Protein AF-0000000080278528 (afdb_homodimer)

Solvent-accessible surface area (backbone atoms only — not comparable to full-atom values): 12407 Å² total; per-residue (Å²): 133,53,70,38,40,51,54,50,50,53,26,49,41,23,44,55,72,64,61,32,54,71,67,21,47,72,38,38,32,67,76,17,43,39,20,34,68,85,50,53,52,26,37,69,54,29,51,54,52,45,68,72,35,69,64,65,64,25,50,61,42,82,75,47,76,47,38,35,82,42,34,32,34,41,35,32,44,37,28,40,70,92,51,85,71,29,29,37,33,39,39,39,37,35,46,57,96,86,20,36,41,36,37,34,52,33,49,24,73,45,69,61,63,90,51,24,82,66,36,69,115,133,52,71,38,40,51,53,51,50,54,26,48,41,25,45,57,71,64,60,33,54,71,67,21,46,74,38,39,31,68,76,18,42,39,20,35,68,83,49,55,52,26,36,70,52,29,51,53,51,46,67,73,35,70,64,67,64,25,51,62,44,83,75,50,76,46,38,36,83,44,32,32,35,42,34,33,44,38,28,40,70,93,50,85,72,28,28,38,33,40,38,39,37,33,45,55,96,85,19,35,42,36,37,34,52,33,50,25,73,45,70,61,62,90,51,24,82,66,35,69,115

Organism: Amycolatopsis orientalis (NCBI:txid31958)

Structure (mmCIF, N/CA/C/O backbone):
data_AF-0000000080278528-model_v1
#
loop_
_entity.id
_entity.type
_entity.pdbx_description
1 polymer 'SnoaL-like domain-containing protein'
#
loop_
_atom_site.group_PDB
_atom_site.id
_atom_site.type_symbol
_atom_site.label_atom_id
_atom_site.label_alt_id
_atom_site.label_comp_id
_atom_site.label_asym_id
_atom_site.label_entity_id
_atom_site.label_seq_id
_atom_site.pdbx_PDB_ins_code
_atom_site.Cartn_x
_atom_site.Cartn_y
_atom_site.Cartn_z
_atom_site.occupancy
_atom_site.B_iso_or_equiv
_atom_site.auth_seq_id
_atom_site.auth_comp_id
_atom_site.auth_asym_id
_atom_site.auth_atom_id
_atom_site.pdbx_PDB_model_num
ATOM 1 N N . MET A 1 1 ? 18.797 0.013 -12.117 1 71.94 1 MET A N 1
ATOM 2 C CA . MET A 1 1 ? 17.812 -0.862 -11.508 1 71.94 1 MET A CA 1
ATOM 3 C C . MET A 1 1 ? 18.469 -1.888 -10.594 1 71.94 1 MET A C 1
ATOM 5 O O . MET A 1 1 ? 19.469 -2.506 -10.969 1 71.94 1 MET A O 1
ATOM 9 N N . THR A 1 2 ? 17.891 -1.941 -9.289 1 79.12 2 THR A N 1
ATOM 10 C CA . THR A 1 2 ? 18.484 -2.9 -8.359 1 79.12 2 THR A CA 1
ATOM 11 C C . THR A 1 2 ? 18.094 -4.328 -8.734 1 79.12 2 THR A C 1
ATOM 13 O O . THR A 1 2 ? 17.125 -4.539 -9.469 1 79.12 2 THR A O 1
ATOM 16 N N . THR A 1 3 ? 18.891 -5.277 -8.305 1 89.81 3 THR A N 1
ATOM 17 C CA . THR A 1 3 ? 18.594 -6.688 -8.539 1 89.81 3 THR A CA 1
ATOM 18 C C . THR A 1 3 ? 17.234 -7.059 -7.98 1 89.81 3 THR A C 1
ATOM 20 O O . THR A 1 3 ? 16.453 -7.766 -8.633 1 89.81 3 THR A O 1
ATOM 23 N N . THR A 1 4 ? 16.922 -6.523 -6.824 1 95.31 4 THR A N 1
ATOM 24 C CA . THR A 1 4 ? 15.641 -6.785 -6.199 1 95.31 4 THR A CA 1
ATOM 25 C C . THR A 1 4 ? 14.5 -6.289 -7.078 1 95.31 4 THR A C 1
ATOM 27 O O . THR A 1 4 ? 13.531 -7.016 -7.32 1 95.31 4 THR A O 1
ATOM 30 N N . LYS A 1 5 ? 14.609 -5.125 -7.59 1 95.06 5 LYS A N 1
AT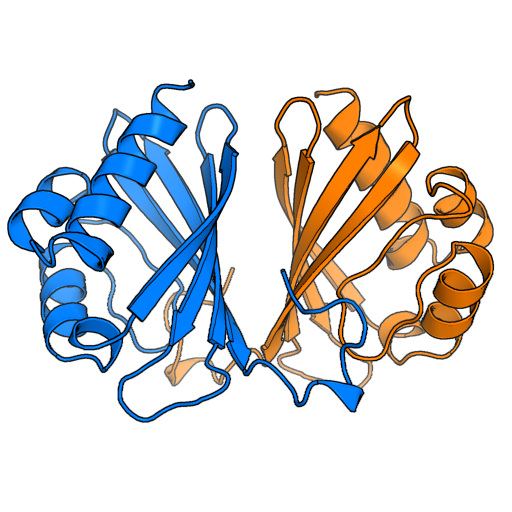OM 31 C CA . LYS A 1 5 ? 13.586 -4.516 -8.43 1 95.06 5 LYS A CA 1
ATOM 32 C C . LYS A 1 5 ? 13.359 -5.336 -9.695 1 95.06 5 LYS A C 1
ATOM 34 O O . LYS A 1 5 ? 12.211 -5.562 -10.102 1 95.06 5 LYS A O 1
ATOM 39 N N . LYS A 1 6 ? 14.391 -5.746 -10.305 1 95.38 6 LYS A N 1
ATOM 40 C CA . LYS A 1 6 ? 14.289 -6.52 -11.539 1 95.38 6 LYS A CA 1
ATOM 41 C C . LYS A 1 6 ? 13.586 -7.852 -11.297 1 95.38 6 LYS A C 1
ATOM 43 O O . LYS A 1 6 ? 12.711 -8.25 -12.062 1 95.38 6 LYS A O 1
ATOM 48 N N . ILE A 1 7 ? 13.969 -8.555 -10.25 1 96.06 7 ILE A N 1
ATOM 49 C CA . ILE A 1 7 ? 13.391 -9.852 -9.914 1 96.06 7 ILE A CA 1
ATOM 50 C C . ILE A 1 7 ? 11.883 -9.719 -9.734 1 96.06 7 ILE A C 1
ATOM 52 O O . ILE A 1 7 ? 11.109 -10.516 -10.273 1 96.06 7 ILE A O 1
ATOM 56 N N . VAL A 1 8 ? 11.461 -8.711 -9.016 1 97.12 8 VAL A N 1
ATOM 57 C CA . VAL A 1 8 ? 10.055 -8.531 -8.68 1 97.12 8 VAL A CA 1
ATOM 58 C C . VAL A 1 8 ? 9.273 -8.117 -9.922 1 97.12 8 VAL A C 1
ATOM 60 O O . VAL A 1 8 ? 8.195 -8.641 -10.188 1 97.12 8 VAL A O 1
ATOM 63 N N . LEU A 1 9 ? 9.852 -7.23 -10.703 1 95.94 9 LEU A N 1
ATOM 64 C CA . LEU A 1 9 ? 9.172 -6.789 -11.922 1 95.94 9 LEU A CA 1
ATOM 65 C C . LEU A 1 9 ? 9.008 -7.945 -12.898 1 95.94 9 LEU A C 1
ATOM 67 O O . LEU A 1 9 ? 7.977 -8.062 -13.562 1 95.94 9 LEU A O 1
ATOM 71 N N . ASP A 1 10 ? 10.07 -8.773 -12.992 1 95.31 10 ASP A N 1
ATOM 72 C CA . ASP A 1 10 ? 9.969 -9.945 -13.844 1 95.31 10 ASP A CA 1
ATOM 73 C C . ASP A 1 10 ? 8.844 -10.867 -13.383 1 95.31 10 ASP A C 1
ATOM 75 O O . ASP A 1 10 ? 8.062 -11.359 -14.203 1 95.31 10 ASP A O 1
ATOM 79 N N . CYS A 1 11 ? 8.766 -11.07 -12.102 1 96 11 CYS A N 1
ATOM 80 C CA . CYS A 1 11 ? 7.719 -11.922 -11.547 1 96 11 CYS A CA 1
ATOM 81 C C . CYS A 1 11 ? 6.34 -11.336 -11.844 1 96 11 CYS A C 1
ATOM 83 O O . CYS A 1 11 ? 5.453 -12.047 -12.32 1 96 11 CYS A O 1
ATOM 85 N N . PHE A 1 12 ? 6.16 -10.07 -11.586 1 94.31 12 PHE A N 1
ATOM 86 C CA . PHE A 1 12 ? 4.863 -9.43 -11.75 1 94.31 12 PHE A CA 1
ATOM 87 C C . PHE A 1 12 ? 4.461 -9.367 -13.219 1 94.31 12 PHE A C 1
ATOM 89 O O . PHE A 1 12 ? 3.283 -9.516 -13.547 1 94.31 12 PHE A O 1
ATOM 96 N N . GLU A 1 13 ? 5.41 -9.141 -14.062 1 92.56 13 GLU A N 1
ATOM 97 C CA . GLU A 1 13 ? 5.133 -9.172 -15.492 1 92.56 13 GLU A CA 1
ATOM 98 C C . GLU A 1 13 ? 4.633 -10.547 -15.93 1 92.56 13 GLU A C 1
ATOM 100 O O . GLU A 1 13 ? 3.662 -10.656 -16.672 1 92.56 13 GLU A O 1
ATOM 105 N N . ASN A 1 14 ? 5.297 -11.562 -15.5 1 92.44 14 ASN A N 1
ATOM 106 C CA . ASN A 1 14 ? 4.871 -12.922 -15.828 1 92.44 14 ASN A CA 1
ATOM 107 C C . ASN A 1 14 ? 3.484 -13.227 -15.273 1 92.44 14 ASN A C 1
ATOM 109 O O . ASN A 1 14 ? 2.654 -13.828 -15.953 1 92.44 14 ASN A O 1
ATOM 113 N N . LEU A 1 15 ? 3.18 -12.734 -14.023 1 89.06 15 LEU A N 1
ATOM 114 C CA . LEU A 1 15 ? 1.901 -12.977 -13.367 1 89.06 15 LEU A CA 1
ATOM 115 C C . LEU A 1 15 ? 0.775 -12.219 -14.062 1 89.06 15 LEU A C 1
ATOM 117 O O . LEU A 1 15 ? -0.249 -12.812 -14.414 1 89.06 15 LEU A O 1
ATOM 121 N N . PHE A 1 16 ? 0.976 -10.953 -14.32 1 87.31 16 PHE A N 1
ATOM 122 C CA . PHE A 1 16 ? -0.164 -10.086 -14.594 1 87.31 16 PHE A CA 1
ATOM 123 C C . PHE A 1 16 ? -0.226 -9.734 -16.078 1 87.31 16 PHE A C 1
ATOM 125 O O . PHE A 1 16 ? -1.292 -9.398 -16.594 1 87.31 16 PHE A O 1
ATOM 132 N N . VAL A 1 17 ? 0.9 -9.758 -16.75 1 84.75 17 VAL A N 1
ATOM 133 C CA . VAL A 1 17 ? 0.908 -9.422 -18.172 1 84.75 17 VAL A CA 1
ATOM 134 C C . VAL A 1 17 ? 0.821 -10.703 -19.016 1 84.75 17 VAL A C 1
ATOM 136 O O . VAL A 1 17 ? -0.08 -10.844 -19.844 1 84.75 17 VAL A O 1
ATOM 139 N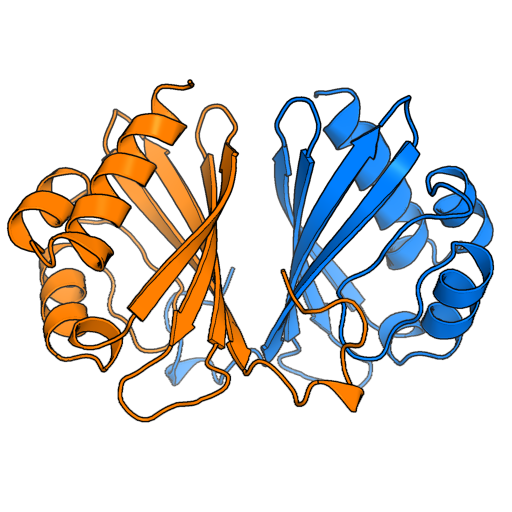 N . HIS A 1 18 ? 1.678 -11.641 -18.688 1 89.19 18 HIS A N 1
ATOM 140 C CA . HIS A 1 18 ? 1.756 -12.844 -19.516 1 89.19 18 HIS A CA 1
ATOM 141 C C . HIS A 1 18 ? 0.838 -13.938 -18.984 1 89.19 18 HIS A C 1
ATOM 143 O O . HIS A 1 18 ? 0.576 -14.922 -19.672 1 89.19 18 HIS A O 1
ATOM 149 N N . LYS A 1 19 ? 0.446 -13.75 -17.859 1 87.88 19 LYS A N 1
ATOM 150 C CA . LYS A 1 19 ? -0.374 -14.75 -17.172 1 87.88 19 LYS A CA 1
ATOM 151 C C . LYS A 1 19 ? 0.317 -16.109 -17.156 1 87.88 19 LYS A C 1
ATOM 153 O O . LYS A 1 19 ? -0.331 -17.141 -17.344 1 87.88 19 LYS A O 1
ATOM 158 N N . ASP A 1 20 ? 1.571 -16.031 -17.156 1 90.5 20 ASP A N 1
ATOM 159 C CA . ASP A 1 20 ? 2.41 -17.219 -17.047 1 90.5 20 ASP A CA 1
ATOM 160 C C . ASP A 1 20 ? 2.818 -17.469 -15.602 1 90.5 20 ASP A C 1
ATOM 162 O O . ASP A 1 20 ? 3.904 -17.078 -15.172 1 90.5 20 ASP A O 1
ATOM 166 N N . PHE A 1 21 ? 2.037 -18.234 -14.906 1 88.12 21 PHE A N 1
ATOM 167 C CA . PHE A 1 21 ? 2.186 -18.453 -13.477 1 88.12 21 PHE A CA 1
ATOM 168 C C . PHE A 1 21 ? 3.373 -19.359 -13.18 1 88.12 21 PHE A C 1
ATOM 170 O O . PHE A 1 21 ? 4.02 -19.234 -12.141 1 88.12 21 PHE A O 1
ATOM 177 N N . ALA A 1 22 ? 3.6 -20.328 -14.125 1 88.88 22 ALA A N 1
ATOM 178 C CA . ALA A 1 22 ? 4.766 -21.188 -13.969 1 88.88 22 ALA A CA 1
ATOM 179 C C . ALA A 1 22 ? 6.059 -20.375 -14.008 1 88.88 22 ALA A C 1
ATOM 181 O O . ALA A 1 22 ? 6.938 -20.562 -13.164 1 88.88 22 ALA A O 1
ATOM 182 N N . ALA A 1 23 ? 6.137 -19.469 -14.938 1 92.69 23 ALA A N 1
ATOM 183 C CA . ALA A 1 23 ? 7.309 -18.609 -15.039 1 92.69 23 ALA A CA 1
ATOM 184 C C . ALA A 1 23 ? 7.438 -17.719 -13.812 1 92.69 23 ALA A C 1
ATOM 186 O O . ALA A 1 23 ? 8.539 -17.516 -13.289 1 92.69 23 ALA A O 1
ATOM 187 N N . ALA A 1 24 ? 6.328 -17.125 -13.32 1 92.44 24 ALA A N 1
ATOM 188 C CA . ALA A 1 24 ? 6.344 -16.297 -12.125 1 92.44 24 ALA A CA 1
ATOM 189 C C . ALA A 1 24 ? 6.828 -17.078 -10.914 1 92.44 24 ALA A C 1
ATOM 191 O O . ALA A 1 24 ? 7.582 -16.562 -10.086 1 92.44 24 ALA A O 1
ATOM 192 N N . GLY A 1 25 ? 6.395 -18.312 -10.867 1 93 25 GLY A N 1
ATOM 193 C CA . GLY A 1 25 ? 6.738 -19.172 -9.75 1 93 25 GLY A CA 1
ATOM 194 C C . GLY A 1 25 ? 8.227 -19.406 -9.609 1 93 25 GLY A C 1
ATOM 195 O O . GLY A 1 25 ? 8.719 -19.703 -8.523 1 93 25 GLY A O 1
ATOM 196 N N . THR A 1 26 ? 8.969 -19.297 -10.656 1 94.25 26 THR A N 1
ATOM 197 C CA . THR A 1 26 ? 10.406 -19.531 -10.625 1 94.25 26 THR A CA 1
ATOM 198 C C . THR A 1 26 ? 11.117 -18.469 -9.797 1 94.25 26 THR A C 1
ATOM 200 O O . THR A 1 26 ? 12.242 -18.672 -9.344 1 94.25 26 THR A O 1
ATOM 203 N N . ASN A 1 27 ? 10.5 -17.328 -9.57 1 96.69 27 ASN A N 1
ATOM 204 C CA . ASN A 1 27 ? 11.086 -16.25 -8.781 1 96.69 27 ASN A CA 1
ATOM 205 C C . ASN A 1 27 ? 10.672 -16.344 -7.316 1 96.69 27 ASN A C 1
ATOM 207 O O . ASN A 1 27 ? 11.125 -15.539 -6.492 1 96.69 27 ASN A O 1
ATOM 211 N N . VAL A 1 28 ? 9.891 -17.328 -6.969 1 97.5 28 VAL A N 1
ATOM 212 C CA . VAL A 1 28 ? 9.305 -17.406 -5.637 1 97.5 28 VAL A CA 1
ATOM 213 C C . VAL A 1 28 ? 9.883 -18.594 -4.879 1 97.5 28 VAL A C 1
ATOM 215 O O . VAL A 1 28 ? 9.938 -19.703 -5.414 1 97.5 28 VAL A O 1
ATOM 218 N N . HIS A 1 29 ? 10.305 -18.359 -3.654 1 98.25 29 HIS A N 1
ATOM 219 C CA . HIS A 1 29 ? 10.805 -19.453 -2.814 1 98.25 29 HIS A CA 1
ATOM 220 C C . HIS A 1 29 ? 9.711 -20.484 -2.539 1 98.25 29 HIS A C 1
ATOM 222 O O . HIS A 1 29 ? 8.562 -20.109 -2.299 1 98.25 29 HIS A O 1
ATOM 228 N N . PRO A 1 30 ? 10.023 -21.75 -2.49 1 97.69 30 PRO A N 1
ATOM 229 C CA . PRO A 1 30 ? 9 -22.781 -2.252 1 97.69 30 PRO A CA 1
ATOM 230 C C . PRO A 1 30 ? 8.266 -22.578 -0.93 1 97.69 30 PRO A C 1
ATOM 232 O O . PRO A 1 30 ? 7.074 -22.875 -0.833 1 97.69 30 PRO A O 1
ATOM 235 N N . ASP A 1 31 ? 8.922 -22 0.044 1 97 31 ASP A N 1
ATOM 236 C CA . ASP A 1 31 ? 8.336 -21.797 1.367 1 97 31 ASP A CA 1
ATOM 237 C C . ASP A 1 31 ? 7.961 -20.344 1.596 1 97 31 ASP A C 1
ATOM 239 O O . ASP A 1 31 ? 7.941 -19.875 2.734 1 97 31 ASP A O 1
ATOM 243 N N . PHE A 1 32 ? 7.789 -19.672 0.508 1 96.88 32 PHE A N 1
ATOM 244 C CA . PHE A 1 32 ? 7.531 -18.25 0.7 1 96.88 32 PHE A CA 1
ATOM 245 C C . PHE A 1 32 ? 6.305 -18.031 1.576 1 96.88 32 PHE A C 1
ATOM 247 O O . PHE A 1 32 ? 5.438 -18.906 1.667 1 96.88 32 PHE A O 1
ATOM 254 N N . VAL A 1 33 ? 6.215 -16.906 2.268 1 98.19 33 VAL A N 1
ATOM 255 C CA . VAL A 1 33 ? 5.152 -16.547 3.193 1 98.19 33 VAL A CA 1
ATOM 256 C C . VAL A 1 33 ? 4.367 -15.359 2.635 1 98.19 33 VAL A C 1
ATOM 258 O O . VAL A 1 33 ? 4.957 -14.359 2.205 1 98.19 33 VAL A O 1
ATOM 261 N N . THR A 1 34 ? 3.053 -15.523 2.592 1 97.81 34 THR A N 1
ATOM 262 C CA . THR A 1 34 ? 2.217 -14.383 2.225 1 97.81 34 THR A CA 1
ATOM 263 C C . THR A 1 34 ? 1.306 -13.984 3.381 1 97.81 34 THR A C 1
ATOM 265 O O . THR A 1 34 ? 0.789 -14.844 4.098 1 97.81 34 THR A O 1
ATOM 268 N N . HIS A 1 35 ? 1.188 -12.711 3.508 1 98.12 35 HIS A N 1
ATOM 269 C CA . HIS A 1 35 ? 0.317 -12.125 4.523 1 9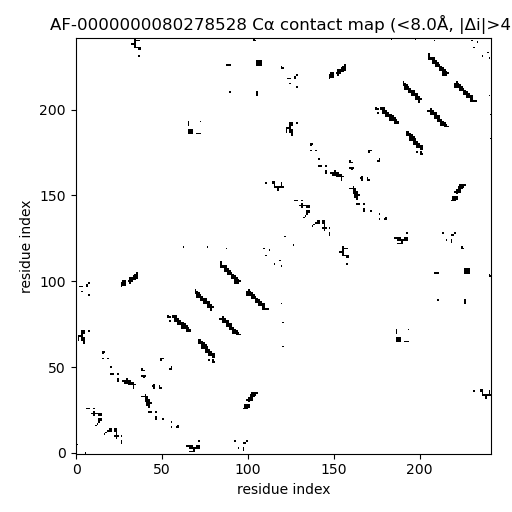8.12 35 HIS A CA 1
ATOM 270 C C . HIS A 1 35 ? -0.977 -11.602 3.906 1 98.12 35 HIS A C 1
ATOM 272 O O . HIS A 1 35 ? -1.729 -10.875 4.555 1 98.12 35 HIS A O 1
ATOM 278 N N . SER A 1 36 ? -1.243 -11.992 2.688 1 96.44 36 SER A N 1
ATOM 279 C CA . SER A 1 36 ? -2.439 -11.547 1.977 1 96.44 36 SER A CA 1
ATOM 280 C C . SER A 1 36 ? -3.676 -12.297 2.457 1 96.44 36 SER A C 1
ATOM 282 O O . SER A 1 36 ? -3.711 -13.531 2.424 1 96.44 36 SER A O 1
ATOM 284 N N . PRO A 1 37 ? -4.68 -11.57 2.877 1 95 37 PRO A N 1
ATOM 285 C CA . PRO A 1 37 ? -5.926 -12.273 3.201 1 95 37 PRO A CA 1
ATOM 286 C C . PRO A 1 37 ? -6.445 -13.117 2.041 1 95 37 PRO A C 1
ATOM 288 O O . PRO A 1 37 ? -6.496 -12.648 0.901 1 95 37 PRO A O 1
ATOM 291 N N . GLY A 1 38 ? -6.734 -14.367 2.328 1 91.12 38 GLY A N 1
ATOM 292 C CA . GLY A 1 38 ? -7.406 -15.211 1.351 1 91.12 38 GLY A CA 1
ATOM 293 C C . GLY A 1 38 ? -6.441 -16.031 0.509 1 91.12 38 GLY A C 1
ATOM 294 O O . GLY A 1 38 ? -6.863 -16.859 -0.296 1 91.12 38 GLY A O 1
ATOM 295 N N . PHE A 1 39 ? -5.176 -15.773 0.659 1 94.06 39 PHE A N 1
ATOM 296 C CA . PHE A 1 39 ? -4.207 -16.531 -0.125 1 94.06 39 PHE A CA 1
ATOM 297 C C . PHE A 1 39 ? -3.309 -17.359 0.782 1 94.06 39 PHE A C 1
ATOM 299 O O . PHE A 1 39 ? -2.861 -16.891 1.828 1 94.06 39 PHE A O 1
ATOM 306 N N . PRO A 1 40 ? -2.994 -18.547 0.348 1 95.5 40 PRO A N 1
ATOM 307 C CA . PRO A 1 40 ? -2.154 -19.438 1.158 1 95.5 40 PRO A CA 1
ATOM 308 C C . PRO A 1 40 ? -0.662 -19.203 0.934 1 95.5 40 PRO A C 1
ATOM 310 O O . PRO A 1 40 ? -0.25 -18.844 -0.172 1 95.5 40 PRO A O 1
ATOM 313 N N . SER A 1 41 ? 0.107 -19.453 2.004 1 97.12 41 SER A N 1
ATOM 314 C CA . SER A 1 41 ? 1.56 -19.5 1.868 1 97.12 41 SER A CA 1
ATOM 315 C C . SER A 1 41 ? 2.008 -20.766 1.148 1 97.12 41 SER A C 1
ATOM 317 O O . SER A 1 41 ? 1.224 -21.703 0.981 1 97.12 41 SER A O 1
ATOM 319 N N . GLY A 1 42 ? 3.289 -20.719 0.748 1 97.25 42 GLY A N 1
ATOM 320 C CA . GLY A 1 42 ? 3.805 -21.766 -0.111 1 97.25 42 GLY A CA 1
ATOM 321 C C . GLY A 1 42 ? 3.654 -21.469 -1.589 1 97.25 42 GLY A C 1
ATOM 322 O O . GLY A 1 42 ? 2.57 -21.094 -2.041 1 97.25 42 GLY A O 1
ATOM 323 N N . ARG A 1 43 ? 4.754 -21.656 -2.289 1 96.62 43 ARG A N 1
ATOM 324 C CA . ARG A 1 43 ? 4.789 -21.25 -3.691 1 96.62 43 ARG A CA 1
ATOM 325 C C . ARG A 1 43 ? 3.686 -21.938 -4.488 1 96.62 43 ARG A C 1
ATOM 327 O O . ARG A 1 43 ? 2.887 -21.266 -5.152 1 96.62 43 ARG A O 1
ATOM 334 N N . ASP A 1 44 ? 3.568 -23.266 -4.43 1 95.31 44 ASP A N 1
ATOM 335 C CA . ASP A 1 44 ? 2.643 -24.031 -5.266 1 95.31 44 ASP A CA 1
ATOM 336 C C . ASP A 1 44 ? 1.193 -23.719 -4.898 1 95.31 44 ASP A C 1
ATOM 338 O O . ASP A 1 44 ? 0.351 -23.531 -5.777 1 95.31 44 ASP A O 1
ATOM 342 N N . ALA A 1 45 ? 0.919 -23.641 -3.617 1 95.31 45 ALA A N 1
ATOM 343 C CA . ALA A 1 45 ? -0.434 -23.344 -3.156 1 95.31 45 ALA A CA 1
ATOM 344 C C . ALA A 1 45 ? -0.849 -21.938 -3.572 1 95.31 45 ALA A C 1
ATOM 346 O O . ALA A 1 45 ? -1.993 -21.703 -3.975 1 95.31 45 ALA A O 1
ATOM 347 N N . PHE A 1 46 ? 0.057 -21.047 -3.445 1 94.12 46 PHE A N 1
ATOM 348 C CA . PHE A 1 46 ? -0.214 -19.656 -3.812 1 94.12 46 PHE A CA 1
ATOM 349 C C . PHE A 1 46 ? -0.516 -19.547 -5.305 1 94.12 46 PHE A C 1
ATOM 351 O O . PHE A 1 46 ? -1.496 -18.906 -5.695 1 94.12 46 PHE A O 1
ATOM 358 N N . VAL A 1 47 ? 0.319 -20.125 -6.086 1 90.19 47 VAL A N 1
ATOM 359 C CA . VAL A 1 47 ? 0.171 -20.094 -7.539 1 90.19 47 VAL A CA 1
ATOM 360 C C . VAL A 1 47 ? -1.178 -20.688 -7.938 1 90.19 47 VAL A C 1
ATOM 362 O O . VAL A 1 47 ? -1.896 -20.109 -8.758 1 90.19 47 VAL A O 1
ATOM 365 N N . GLU A 1 48 ? -1.56 -21.797 -7.391 1 91.25 48 GLU A N 1
ATOM 366 C CA . GLU A 1 48 ? -2.842 -22.438 -7.68 1 91.25 48 GLU A CA 1
ATOM 367 C C . GLU A 1 48 ? -4.008 -21.531 -7.285 1 91.25 48 GLU A C 1
ATOM 369 O O . GLU A 1 48 ? -4.988 -21.422 -8.023 1 91.25 48 GLU A O 1
ATOM 374 N N . ALA A 1 49 ? -3.928 -20.953 -6.141 1 91.69 49 ALA A N 1
ATOM 375 C CA . ALA A 1 49 ? -4.973 -20.047 -5.68 1 91.69 49 ALA A CA 1
ATOM 376 C C . ALA A 1 49 ? -5.117 -18.859 -6.625 1 91.69 49 ALA A C 1
ATOM 378 O O . ALA A 1 49 ? -6.234 -18.422 -6.922 1 91.69 49 ALA A O 1
ATOM 379 N N . MET A 1 50 ? -4.004 -18.328 -7.051 1 88.81 50 MET A N 1
ATOM 380 C CA . MET A 1 50 ? -4.016 -17.172 -7.961 1 88.81 50 MET A CA 1
ATOM 381 C C . MET A 1 50 ? -4.684 -17.547 -9.281 1 88.81 50 MET A C 1
ATOM 383 O O . MET A 1 50 ? -5.477 -16.766 -9.812 1 88.81 50 MET A O 1
ATOM 387 N N . LYS A 1 51 ? -4.43 -18.703 -9.789 1 86.19 51 LYS A N 1
ATOM 388 C CA . LYS A 1 51 ? -5.008 -19.172 -11.039 1 86.19 51 LYS A CA 1
ATOM 389 C C . LYS A 1 51 ? -6.531 -19.25 -10.953 1 86.19 51 LYS A C 1
ATOM 391 O O . LYS A 1 51 ? -7.227 -19.062 -11.953 1 86.19 51 LYS A O 1
ATOM 396 N N . ASN A 1 52 ? -6.984 -19.453 -9.781 1 88.06 52 ASN A N 1
ATOM 397 C CA . ASN A 1 52 ? -8.422 -19.609 -9.586 1 88.06 52 ASN A CA 1
ATOM 398 C C . ASN A 1 52 ? -9.07 -18.328 -9.062 1 88.06 52 ASN A C 1
ATOM 400 O O . ASN A 1 52 ? -10.258 -18.328 -8.75 1 88.06 52 ASN A O 1
ATOM 404 N N . SER A 1 53 ? -8.297 -17.344 -8.961 1 85.69 53 SER A N 1
ATOM 405 C CA . SER A 1 53 ? -8.805 -16.078 -8.445 1 85.69 53 SER A CA 1
ATOM 406 C C . SER A 1 53 ? -9.266 -15.164 -9.578 1 85.69 53 SER A C 1
ATOM 408 O O . SER A 1 53 ? -8.906 -15.375 -10.734 1 85.69 53 SER A O 1
ATOM 410 N N . PRO A 1 54 ? -10.039 -14.094 -9.203 1 80.81 54 PRO A N 1
ATOM 411 C CA . PRO A 1 54 ? -10.484 -13.133 -10.219 1 80.81 54 PRO A CA 1
ATOM 412 C C . PRO A 1 54 ? -9.328 -12.367 -10.852 1 80.81 54 PRO A C 1
ATOM 414 O O . PRO A 1 54 ? -9.516 -11.672 -11.852 1 80.81 54 PRO A O 1
ATOM 417 N N . MET A 1 55 ? -8.234 -12.555 -10.344 1 80.81 55 MET A N 1
ATOM 418 C CA . MET A 1 55 ? -7.066 -11.828 -10.836 1 80.81 55 MET A CA 1
ATOM 419 C C . MET A 1 55 ? -6.66 -12.328 -12.219 1 80.81 55 MET A C 1
ATOM 421 O O . MET A 1 55 ? -6.027 -11.602 -12.992 1 80.81 55 MET A O 1
ATOM 425 N N . ILE A 1 56 ? -6.953 -13.492 -12.523 1 79.81 56 ILE A N 1
ATOM 426 C CA . ILE A 1 56 ? -6.543 -14.109 -13.781 1 79.81 56 ILE A CA 1
ATOM 427 C C . ILE A 1 56 ? -7.152 -13.344 -14.953 1 79.81 56 ILE A C 1
ATOM 429 O O . ILE A 1 56 ? -6.535 -13.219 -16.016 1 79.81 56 ILE A O 1
ATOM 433 N N . GLY A 1 57 ? -8.281 -12.781 -14.844 1 85.31 57 GLY A N 1
ATOM 434 C CA . GLY A 1 57 ? -8.938 -12.055 -15.922 1 85.31 57 GLY A CA 1
ATOM 435 C C . GLY A 1 57 ? -8.875 -10.555 -15.758 1 85.31 57 GLY A C 1
ATOM 436 O O . GLY A 1 57 ? -9.461 -9.812 -16.547 1 85.31 57 GLY A O 1
ATOM 437 N N . ALA A 1 58 ? -8.133 -10.117 -14.836 1 92.5 58 ALA A N 1
ATOM 438 C CA . ALA A 1 58 ? -8.109 -8.688 -14.539 1 92.5 58 ALA A CA 1
ATOM 439 C C . ALA A 1 58 ? -7.102 -7.957 -15.43 1 92.5 58 ALA A C 1
ATOM 441 O O . ALA A 1 58 ? -6.094 -8.539 -15.836 1 92.5 58 ALA A O 1
ATOM 442 N N . ASP A 1 59 ? -7.406 -6.734 -15.75 1 93.75 59 ASP A N 1
ATOM 443 C CA . ASP A 1 59 ? -6.414 -5.824 -16.312 1 93.75 59 ASP A CA 1
ATOM 444 C C . ASP A 1 59 ? -5.586 -5.164 -15.211 1 93.75 59 ASP A C 1
ATOM 446 O O . ASP A 1 59 ? -6.137 -4.516 -14.32 1 93.75 59 ASP A O 1
ATOM 450 N N . VAL A 1 60 ? -4.293 -5.371 -15.32 1 94.75 60 VAL A N 1
ATOM 451 C CA . VAL A 1 60 ? -3.424 -4.875 -14.258 1 94.75 60 VAL A CA 1
ATOM 452 C C . VAL A 1 60 ? -2.43 -3.869 -14.836 1 94.75 60 VAL A C 1
ATOM 454 O O . VAL A 1 60 ? -1.791 -4.133 -15.852 1 94.75 60 VAL A O 1
ATOM 457 N N . SER A 1 61 ? -2.311 -2.707 -14.258 1 95.62 61 SER A N 1
ATOM 458 C CA . SER A 1 61 ? -1.328 -1.688 -14.609 1 95.62 61 SER A CA 1
ATOM 459 C C . SER A 1 61 ? -0.422 -1.362 -13.422 1 95.62 61 SER A C 1
ATOM 461 O O . SER A 1 61 ? -0.903 -1.081 -12.328 1 95.62 61 SER A O 1
ATOM 463 N N . ILE A 1 62 ? 0.91 -1.465 -13.695 1 96.12 62 ILE A N 1
ATOM 464 C CA . ILE A 1 62 ? 1.881 -1.05 -12.688 1 96.12 62 ILE A CA 1
ATOM 465 C C . ILE A 1 62 ? 2.029 0.47 -12.711 1 96.12 62 ILE A C 1
ATOM 467 O O . ILE A 1 62 ? 2.357 1.054 -13.742 1 96.12 62 ILE A O 1
ATOM 471 N N . LYS A 1 63 ? 1.815 1.106 -11.578 1 97.44 63 LYS A N 1
ATOM 472 C CA . LYS A 1 63 ? 1.833 2.564 -11.508 1 97.44 63 LYS A CA 1
ATOM 473 C C . LYS A 1 63 ? 3.178 3.074 -11 1 97.44 63 LYS A C 1
ATOM 475 O O . LYS A 1 63 ? 3.693 4.082 -11.492 1 97.44 63 LYS A O 1
ATOM 480 N N . ARG A 1 64 ? 3.762 2.359 -10.047 1 96.94 64 ARG A N 1
ATOM 481 C CA . ARG A 1 64 ? 5.086 2.701 -9.539 1 96.94 64 ARG A CA 1
ATOM 482 C C . ARG A 1 64 ? 5.723 1.51 -8.828 1 96.94 64 ARG A C 1
ATOM 484 O O . ARG A 1 64 ? 5.023 0.614 -8.359 1 96.94 64 ARG A O 1
ATOM 491 N N . VAL A 1 65 ? 7.012 1.504 -8.883 1 97.12 65 VAL A N 1
ATOM 492 C CA . VAL A 1 65 ? 7.82 0.499 -8.203 1 97.12 65 VAL A CA 1
ATOM 493 C C . VAL A 1 65 ? 8.93 1.181 -7.406 1 97.12 65 VAL A C 1
ATOM 495 O O . VAL A 1 65 ? 9.695 1.982 -7.953 1 97.12 65 VAL A O 1
ATOM 498 N N . ILE A 1 66 ? 8.906 0.936 -6.156 1 97.44 66 ILE A N 1
ATOM 499 C CA . ILE A 1 66 ? 9.93 1.427 -5.246 1 97.44 66 ILE A CA 1
ATOM 500 C C . ILE A 1 66 ? 10.688 0.247 -4.641 1 97.44 66 ILE A C 1
ATOM 502 O O . ILE A 1 66 ? 10.086 -0.754 -4.25 1 97.44 66 ILE A O 1
ATOM 506 N N . ALA A 1 67 ? 12.039 0.374 -4.617 1 96.75 67 ALA A N 1
ATOM 507 C CA . ALA A 1 67 ? 12.797 -0.763 -4.102 1 96.75 67 ALA A CA 1
ATOM 508 C C . ALA A 1 67 ? 14.055 -0.299 -3.363 1 96.75 67 ALA A C 1
ATOM 510 O O . ALA A 1 67 ? 14.656 0.711 -3.732 1 96.75 67 ALA A O 1
ATOM 511 N N . ASP A 1 68 ? 14.297 -1.009 -2.25 1 94.94 68 ASP A N 1
ATOM 512 C CA . ASP A 1 68 ? 15.625 -0.946 -1.653 1 94.94 68 ASP A CA 1
ATOM 513 C C . ASP A 1 68 ? 16.406 -2.225 -1.933 1 94.94 68 ASP A C 1
ATOM 515 O O . ASP A 1 68 ? 16.25 -2.836 -2.992 1 94.94 68 ASP A O 1
ATOM 519 N N . ASP A 1 69 ? 17.344 -2.551 -1.065 1 93.44 69 ASP A N 1
ATOM 520 C CA . ASP A 1 69 ? 18.219 -3.674 -1.376 1 93.44 69 ASP A CA 1
ATOM 521 C C . ASP A 1 69 ? 17.469 -5 -1.311 1 93.44 69 ASP A C 1
ATOM 523 O O . ASP A 1 69 ? 17.688 -5.887 -2.137 1 93.44 69 ASP A O 1
ATOM 527 N N . ASP A 1 70 ? 16.5 -5.07 -0.379 1 96.44 70 ASP A N 1
ATOM 528 C CA . ASP A 1 70 ? 15.938 -6.391 -0.121 1 96.44 70 ASP A CA 1
ATOM 529 C C . ASP A 1 70 ? 14.422 -6.391 -0.307 1 96.44 70 ASP A C 1
ATOM 531 O O . ASP A 1 70 ? 13.781 -7.438 -0.23 1 96.44 70 ASP A O 1
ATOM 535 N N . HIS A 1 71 ? 13.844 -5.238 -0.502 1 98.19 71 HIS A N 1
ATOM 536 C CA . HIS A 1 71 ? 12.398 -5.145 -0.65 1 98.19 71 HIS A CA 1
ATOM 537 C C . HIS A 1 71 ? 12.023 -4.387 -1.918 1 98.19 71 HIS A C 1
ATOM 539 O O . HIS A 1 71 ? 12.773 -3.521 -2.375 1 98.19 71 HIS A O 1
ATOM 545 N N . ALA A 1 72 ? 10.922 -4.75 -2.492 1 98.25 72 ALA A N 1
ATOM 546 C CA . ALA A 1 72 ? 10.273 -3.959 -3.533 1 98.25 72 ALA A CA 1
ATOM 547 C C . ALA A 1 72 ? 8.797 -3.75 -3.221 1 98.25 72 ALA A C 1
ATOM 549 O O . ALA A 1 72 ? 8.141 -4.633 -2.664 1 98.25 72 ALA A O 1
ATOM 550 N N . VAL A 1 73 ? 8.344 -2.596 -3.512 1 98.5 73 VAL A N 1
ATOM 551 C CA . VAL A 1 73 ? 6.941 -2.223 -3.408 1 98.5 73 VAL A CA 1
ATOM 552 C C . VAL A 1 73 ? 6.375 -1.951 -4.801 1 98.5 73 VAL A C 1
ATOM 554 O O . VAL A 1 73 ? 6.969 -1.209 -5.586 1 98.5 73 VAL A O 1
ATOM 557 N N . VAL A 1 74 ? 5.277 -2.598 -5.09 1 98.12 74 VAL A N 1
ATOM 558 C CA . VAL A 1 74 ? 4.621 -2.402 -6.379 1 98.12 74 VAL A CA 1
ATOM 559 C C . VAL A 1 74 ? 3.209 -1.863 -6.16 1 98.12 74 VAL A C 1
ATOM 561 O O . VAL A 1 74 ? 2.396 -2.49 -5.477 1 98.12 74 VAL A O 1
ATOM 564 N N . HIS A 1 75 ? 2.988 -0.677 -6.695 1 98.5 75 HIS A N 1
ATOM 565 C CA . HIS A 1 75 ? 1.676 -0.04 -6.68 1 98.5 75 HIS A CA 1
ATOM 566 C C . HIS A 1 75 ? 0.912 -0.322 -7.969 1 98.5 75 HIS A C 1
ATOM 568 O O . HIS A 1 75 ? 1.349 0.072 -9.055 1 98.5 75 HIS A O 1
ATOM 574 N N . LEU A 1 76 ? -0.279 -1.019 -7.762 1 97.25 76 LEU A N 1
ATOM 575 C CA . LEU A 1 76 ? -1.004 -1.544 -8.914 1 97.25 76 LEU A CA 1
ATOM 576 C C . LEU A 1 76 ? -2.416 -0.973 -8.977 1 97.25 76 LEU A C 1
ATOM 578 O O . LEU A 1 76 ? -3.029 -0.711 -7.934 1 97.25 76 LEU A O 1
ATOM 582 N N . HIS A 1 77 ? -2.852 -0.753 -10.203 1 97.44 77 HIS A N 1
ATOM 583 C CA . HIS A 1 77 ? -4.273 -0.651 -10.508 1 97.44 77 HIS A CA 1
ATOM 584 C C . HIS A 1 77 ? -4.805 -1.946 -11.109 1 97.44 77 HIS A C 1
ATOM 586 O O . HIS A 1 77 ? -4.398 -2.332 -12.211 1 97.44 77 HIS A O 1
ATOM 592 N N . VAL A 1 78 ? -5.633 -2.656 -10.359 1 95.94 78 VAL A N 1
ATOM 593 C CA . VAL A 1 78 ? -6.199 -3.93 -10.789 1 95.94 78 VAL A CA 1
ATOM 594 C C . VAL A 1 78 ? -7.676 -3.748 -11.133 1 95.94 78 VAL A C 1
ATOM 596 O O . VAL A 1 78 ? -8.469 -3.316 -10.297 1 95.94 78 VAL A O 1
ATOM 599 N N . VAL A 1 79 ? -8.008 -4.059 -12.352 1 96.06 79 VAL A N 1
ATOM 600 C CA . VAL A 1 79 ? -9.391 -3.932 -12.805 1 96.06 79 VAL A CA 1
ATOM 601 C C . VAL A 1 79 ? -9.938 -5.301 -13.203 1 96.06 79 VAL A C 1
ATOM 603 O O . VAL A 1 79 ? -9.719 -5.762 -14.328 1 96.06 79 VAL A O 1
ATOM 606 N N . PRO A 1 80 ? -10.602 -5.934 -12.227 1 92.5 80 PRO A N 1
ATOM 607 C CA . PRO A 1 80 ? -11.227 -7.207 -12.586 1 92.5 80 PRO A CA 1
ATOM 608 C C . PRO A 1 80 ? -12.164 -7.09 -13.781 1 92.5 80 PRO A C 1
ATOM 610 O O . PRO A 1 80 ? -12.672 -6 -14.062 1 92.5 80 PRO A O 1
ATOM 613 N N . ALA A 1 81 ? -12.359 -8.195 -14.438 1 88.81 81 ALA A N 1
ATOM 614 C CA . ALA A 1 81 ? -13.258 -8.211 -15.586 1 88.81 81 ALA A CA 1
ATOM 615 C C . ALA A 1 81 ? -14.648 -7.73 -15.203 1 88.81 81 ALA A C 1
ATOM 617 O O . ALA A 1 81 ? -15.219 -8.18 -14.203 1 88.81 81 ALA A O 1
ATOM 618 N N . GLY A 1 82 ? -15.156 -6.773 -16 1 89.25 82 GLY A N 1
ATOM 619 C CA . GLY A 1 82 ? -16.516 -6.281 -15.781 1 89.25 82 GLY A CA 1
ATOM 620 C C . GLY A 1 82 ? -16.578 -5.141 -14.789 1 89.25 82 GLY A C 1
ATOM 621 O O . GLY A 1 82 ? -17.641 -4.551 -14.578 1 89.25 82 GLY A O 1
ATOM 622 N N . ASP A 1 83 ? -15.508 -4.895 -14.141 1 88.62 83 ASP A N 1
ATOM 623 C CA . ASP A 1 83 ? -15.445 -3.775 -13.203 1 88.62 83 ASP A CA 1
ATOM 624 C C . ASP A 1 83 ? -15.062 -2.48 -13.914 1 88.62 83 ASP A C 1
ATOM 626 O O . ASP A 1 83 ? -14.484 -2.514 -15 1 88.62 83 ASP A O 1
ATOM 630 N N . GLU A 1 84 ? -15.445 -1.381 -13.359 1 90.31 84 GLU A N 1
ATOM 631 C CA . GLU A 1 84 ? -15.156 -0.111 -14.023 1 90.31 84 GLU A CA 1
ATOM 632 C C . GLU A 1 84 ? -14.047 0.648 -13.297 1 90.31 84 GLU A C 1
ATOM 634 O O . GLU A 1 84 ? -13.133 1.172 -13.93 1 90.31 84 GLU A O 1
ATOM 639 N N . ARG A 1 85 ? -14.102 0.702 -12.047 1 95.69 85 ARG A N 1
ATOM 640 C CA . ARG A 1 85 ? -13.164 1.553 -11.32 1 95.69 85 ARG A CA 1
ATOM 641 C C . ARG A 1 85 ? -11.961 0.752 -10.828 1 95.69 85 ARG A C 1
ATOM 643 O O . ARG A 1 85 ? -10.844 1.258 -10.812 1 95.69 85 ARG A O 1
ATOM 650 N N . GLY A 1 86 ? -12.266 -0.563 -10.391 1 97 86 GLY A N 1
ATOM 651 C CA . GLY A 1 86 ? -11.188 -1.462 -9.992 1 97 86 GLY A CA 1
ATOM 652 C C . GLY A 1 86 ? -10.75 -1.264 -8.555 1 97 86 GLY A C 1
ATOM 653 O O . GLY A 1 86 ? -11.516 -0.775 -7.723 1 97 86 GLY A O 1
ATOM 654 N N . VAL A 1 87 ? -9.484 -1.785 -8.297 1 96.88 87 VAL A N 1
ATOM 655 C CA . VAL A 1 87 ? -8.906 -1.843 -6.961 1 96.88 87 VAL A CA 1
ATOM 656 C C . VAL A 1 87 ? -7.477 -1.312 -7 1 96.88 87 VAL A C 1
ATOM 658 O O . VAL A 1 87 ? -6.711 -1.629 -7.914 1 96.88 87 VAL A O 1
ATOM 661 N N . ALA A 1 88 ? -7.168 -0.394 -6.07 1 98.19 88 ALA A N 1
ATOM 662 C CA . ALA A 1 88 ? -5.77 -0.049 -5.828 1 98.19 88 ALA A CA 1
ATOM 663 C C . ALA A 1 88 ? -5.105 -1.065 -4.902 1 98.19 88 ALA A C 1
ATOM 665 O O . ALA A 1 88 ? -5.66 -1.421 -3.861 1 98.19 88 ALA A O 1
ATOM 666 N N . VAL A 1 89 ? -3.963 -1.561 -5.301 1 97.56 89 VAL A N 1
ATOM 667 C CA . VAL A 1 89 ? -3.236 -2.562 -4.531 1 97.56 89 VAL A CA 1
ATOM 668 C C . VAL A 1 89 ? -1.784 -2.127 -4.355 1 97.56 89 VAL A C 1
ATOM 670 O O . VAL A 1 89 ? -1.156 -1.64 -5.297 1 97.56 89 VAL A O 1
ATOM 673 N N . VAL A 1 90 ? -1.284 -2.227 -3.189 1 98.62 90 VAL A N 1
ATOM 674 C CA . VAL A 1 90 ? 0.154 -2.115 -2.969 1 98.62 90 VAL A CA 1
ATOM 675 C C . VAL A 1 90 ? 0.701 -3.439 -2.441 1 98.62 90 VAL A C 1
ATOM 677 O O . VAL A 1 90 ? 0.285 -3.91 -1.38 1 98.62 90 VAL A O 1
ATOM 680 N N . ASP A 1 91 ? 1.612 -4.004 -3.186 1 98.38 91 ASP A N 1
ATOM 681 C CA . ASP A 1 91 ? 2.344 -5.203 -2.793 1 98.38 91 ASP A CA 1
ATOM 682 C C . ASP A 1 91 ? 3.725 -4.848 -2.242 1 98.38 91 ASP A C 1
ATOM 684 O O . ASP A 1 91 ? 4.414 -3.986 -2.791 1 98.38 91 ASP A O 1
ATOM 688 N N . ILE A 1 92 ? 4.086 -5.457 -1.163 1 98.69 92 ILE A N 1
ATOM 689 C CA . ILE A 1 92 ? 5.438 -5.414 -0.611 1 98.69 92 ILE A CA 1
ATOM 690 C C . ILE A 1 92 ? 6.051 -6.812 -0.637 1 98.69 92 ILE A C 1
ATOM 692 O O . ILE A 1 92 ? 5.449 -7.766 -0.138 1 98.69 92 ILE A O 1
ATOM 696 N N . VAL A 1 93 ? 7.215 -6.906 -1.233 1 98.44 93 VAL A N 1
ATOM 697 C CA . VAL A 1 93 ? 7.855 -8.211 -1.394 1 98.44 93 VAL A CA 1
ATOM 698 C C . VAL A 1 93 ? 9.289 -8.148 -0.878 1 98.44 93 VAL A C 1
ATOM 700 O O . VAL A 1 93 ? 9.992 -7.16 -1.096 1 98.44 93 VAL A O 1
ATOM 703 N N . ARG A 1 94 ? 9.656 -9.148 -0.103 1 98.56 94 ARG A N 1
ATOM 704 C CA . ARG A 1 94 ? 11.031 -9.297 0.343 1 98.56 94 ARG A CA 1
ATOM 705 C C . ARG A 1 94 ? 11.758 -10.359 -0.481 1 98.56 94 ARG A C 1
ATOM 707 O O . ARG A 1 94 ? 11.203 -11.422 -0.767 1 98.56 94 ARG A O 1
ATOM 714 N N . VAL A 1 95 ? 12.953 -10.031 -0.9 1 98.38 95 VAL A N 1
ATOM 715 C CA . VAL A 1 95 ? 13.781 -10.93 -1.708 1 98.38 95 VAL A CA 1
ATOM 716 C C . VAL A 1 95 ? 15.008 -11.352 -0.913 1 98.38 95 VAL A C 1
ATOM 718 O O . VAL A 1 95 ? 15.656 -10.523 -0.264 1 98.38 95 VAL A O 1
ATOM 721 N N . GLU A 1 96 ? 15.258 -12.578 -0.851 1 97.75 96 GLU A N 1
ATOM 722 C CA . GLU A 1 96 ? 16.453 -13.164 -0.26 1 97.75 96 GLU A CA 1
ATOM 723 C C . GLU A 1 96 ? 17.094 -14.188 -1.194 1 97.75 96 GLU A C 1
ATOM 725 O O . GLU A 1 96 ? 16.406 -15.094 -1.683 1 97.75 96 GLU A O 1
ATOM 730 N N . ASN A 1 97 ? 18.406 -13.992 -1.482 1 96.44 97 ASN A N 1
ATOM 731 C CA . ASN A 1 97 ? 19.156 -14.906 -2.33 1 96.44 97 ASN A CA 1
ATOM 732 C C . ASN A 1 97 ? 18.484 -15.094 -3.689 1 96.44 97 ASN A C 1
ATOM 734 O O . ASN A 1 97 ? 18.344 -16.219 -4.164 1 96.44 97 ASN A O 1
ATOM 738 N N . GLY A 1 98 ? 17.984 -14.023 -4.184 1 96.31 98 GLY A N 1
ATOM 739 C CA . GLY A 1 98 ? 17.5 -13.984 -5.551 1 96.31 98 GLY A CA 1
ATOM 740 C C . GLY A 1 98 ? 16.078 -14.5 -5.688 1 96.31 98 GLY A C 1
ATOM 741 O O . GLY A 1 98 ? 15.555 -14.609 -6.801 1 96.31 98 GLY A O 1
ATOM 742 N N . LEU A 1 99 ? 15.414 -14.781 -4.543 1 98 99 LEU A N 1
ATOM 743 C CA . LEU A 1 99 ? 14.047 -15.289 -4.586 1 98 99 LEU A CA 1
ATOM 744 C C . LEU A 1 99 ? 13.133 -14.461 -3.693 1 98 99 LEU A C 1
ATOM 746 O O . LEU A 1 99 ? 13.555 -13.969 -2.646 1 98 99 LEU A O 1
ATOM 750 N N . ILE A 1 100 ? 11.898 -14.367 -4.145 1 98.31 100 ILE A N 1
ATOM 751 C CA . ILE A 1 100 ? 10.867 -13.758 -3.307 1 98.31 100 ILE A CA 1
ATOM 752 C C . ILE A 1 100 ? 10.523 -14.703 -2.156 1 98.31 100 ILE A C 1
ATOM 754 O O . ILE A 1 100 ? 10.141 -15.852 -2.383 1 98.31 100 ILE A O 1
ATOM 758 N N . VAL A 1 101 ? 10.633 -14.203 -0.927 1 98.62 101 VAL A N 1
ATOM 759 C CA . VAL A 1 101 ? 10.477 -15.109 0.207 1 98.62 101 VAL A CA 1
ATOM 760 C C . VAL A 1 101 ? 9.289 -14.672 1.06 1 98.62 101 VAL A C 1
ATOM 762 O O . VAL A 1 101 ? 8.773 -15.445 1.867 1 98.62 101 VAL A O 1
ATOM 765 N N . GLU A 1 102 ? 8.828 -13.453 0.934 1 98.62 102 GLU A N 1
ATOM 766 C CA . GLU A 1 102 ? 7.754 -12.938 1.779 1 98.62 102 GLU A CA 1
ATOM 767 C C . GLU A 1 102 ? 6.973 -11.836 1.071 1 98.62 102 GLU A C 1
ATOM 769 O O . GLU A 1 102 ? 7.535 -11.086 0.266 1 98.62 102 GLU A O 1
ATOM 774 N N . HIS A 1 103 ? 5.668 -11.758 1.354 1 98.38 103 HIS A N 1
ATOM 775 C CA . HIS A 1 103 ? 4.758 -10.898 0.605 1 98.38 103 HIS A CA 1
ATOM 776 C C . HIS A 1 103 ? 3.686 -10.305 1.514 1 98.38 103 HIS A C 1
ATOM 778 O O . HIS A 1 103 ? 3.117 -11.008 2.35 1 98.38 103 HIS A O 1
ATOM 784 N N . TRP A 1 104 ? 3.529 -9.039 1.476 1 98.56 104 TRP A N 1
ATOM 785 C CA . TRP A 1 104 ? 2.416 -8.305 2.074 1 98.56 104 TRP A CA 1
ATOM 786 C C . TRP A 1 104 ? 1.637 -7.535 1.016 1 98.56 104 TRP A C 1
ATOM 788 O O . TRP A 1 104 ? 2.184 -7.188 -0.033 1 98.56 104 TRP A O 1
ATOM 798 N N . ASP A 1 105 ? 0.38 -7.258 1.353 1 98.12 105 ASP A N 1
ATOM 799 C CA . ASP A 1 105 ? -0.36 -6.383 0.448 1 98.12 105 ASP A CA 1
ATOM 800 C C . ASP A 1 105 ? -1.498 -5.676 1.178 1 98.12 105 ASP A C 1
ATOM 802 O O . ASP A 1 105 ? -1.864 -6.059 2.289 1 98.12 105 ASP A O 1
ATOM 806 N N . VAL A 1 106 ? -1.888 -4.594 0.673 1 98.56 106 VAL A N 1
ATOM 807 C CA . VAL A 1 106 ? -3.055 -3.816 1.076 1 98.56 106 VAL A CA 1
ATOM 808 C C . VAL A 1 106 ? -3.887 -3.459 -0.152 1 98.56 106 VAL A C 1
ATOM 810 O O . VAL A 1 106 ? -3.344 -3.051 -1.182 1 98.56 106 VAL A O 1
ATOM 813 N N . LYS A 1 107 ? -5.188 -3.637 -0.03 1 97.75 107 LYS A N 1
ATOM 814 C CA . LYS A 1 107 ? -6.105 -3.428 -1.146 1 97.75 107 LYS A CA 1
ATOM 815 C C . LYS A 1 107 ? -7.234 -2.479 -0.757 1 97.75 107 LYS A C 1
ATOM 817 O O . LYS A 1 107 ? -7.758 -2.549 0.358 1 97.75 107 LYS A O 1
ATOM 822 N N . GLN A 1 108 ? -7.625 -1.65 -1.722 1 98.06 108 GLN A N 1
ATOM 823 C CA . GLN A 1 108 ? -8.711 -0.697 -1.511 1 98.06 108 GLN A CA 1
ATOM 824 C C . GLN A 1 108 ? -9.477 -0.444 -2.805 1 98.06 108 GLN A C 1
ATOM 826 O O . GLN A 1 108 ? -8.898 -0.036 -3.811 1 98.06 108 GLN A O 1
ATOM 831 N N . PRO A 1 109 ? -10.797 -0.67 -2.77 1 97.56 109 PRO A N 1
ATOM 832 C CA . PRO A 1 109 ? -11.555 -0.291 -3.963 1 97.56 109 PRO A CA 1
ATOM 833 C C . PRO A 1 109 ? -11.359 1.172 -4.352 1 97.56 109 PRO A C 1
ATOM 835 O O . PRO A 1 109 ? -11.289 2.043 -3.48 1 97.56 109 PRO A O 1
ATOM 838 N N . VAL A 1 110 ? -11.18 1.403 -5.645 1 97.88 110 VAL A N 1
ATOM 839 C CA . VAL A 1 110 ? -11.086 2.775 -6.133 1 97.88 110 VAL A CA 1
ATOM 840 C C . VAL A 1 110 ? -12.438 3.469 -5.996 1 97.88 110 VAL A C 1
ATOM 842 O O . VAL A 1 110 ? -13.445 2.998 -6.539 1 97.88 110 VAL A O 1
ATOM 845 N N . PRO A 1 111 ? -12.461 4.582 -5.281 1 97.25 111 PRO A N 1
ATOM 846 C CA . PRO A 1 111 ? -13.75 5.254 -5.086 1 97.25 111 PRO A CA 1
ATOM 847 C C . PRO A 1 111 ? -14.195 6.043 -6.312 1 97.25 111 PRO A C 1
ATOM 849 O O . PRO A 1 111 ? -13.438 6.172 -7.277 1 97.25 111 PRO A O 1
ATOM 852 N N . PRO A 1 112 ? -15.5 6.477 -6.297 1 95.94 112 PRO A N 1
ATOM 853 C CA . PRO A 1 112 ? -15.938 7.367 -7.375 1 95.94 112 PRO A CA 1
ATOM 854 C C . PRO A 1 112 ? -15.055 8.602 -7.52 1 95.94 112 PRO A C 1
ATOM 856 O O . PRO A 1 112 ? -14.492 9.086 -6.531 1 95.94 112 PRO A O 1
ATOM 859 N N . ALA A 1 113 ? -15.008 9.086 -8.727 1 93.38 113 ALA A N 1
ATOM 860 C CA . ALA A 1 113 ? -14.102 10.18 -9.086 1 93.38 113 ALA A CA 1
ATOM 861 C C . ALA A 1 113 ? -14.328 11.391 -8.18 1 93.38 113 ALA A C 1
ATOM 863 O O . ALA A 1 113 ? -13.375 12.109 -7.855 1 93.38 113 ALA A O 1
ATOM 864 N N . ALA A 1 114 ? -15.508 11.656 -7.727 1 93.31 114 ALA A N 1
ATOM 865 C CA . ALA A 1 114 ? -15.844 12.805 -6.895 1 93.31 114 ALA A CA 1
ATOM 866 C C . ALA A 1 114 ? -15.156 12.727 -5.539 1 93.31 114 ALA A C 1
ATOM 868 O O . ALA A 1 114 ? -14.883 13.758 -4.91 1 93.31 114 ALA A O 1
ATOM 869 N N . GLU A 1 115 ? -14.758 11.523 -5.094 1 93.06 115 GLU A N 1
ATOM 870 C CA . GLU A 1 115 ? -14.172 11.312 -3.773 1 93.06 115 GLU A CA 1
ATOM 871 C C . GLU A 1 115 ? -12.648 11.336 -3.844 1 93.06 115 GLU A C 1
ATOM 873 O O . GLU A 1 115 ? -11.969 11.336 -2.811 1 93.06 115 GLU A O 1
ATOM 878 N N . VAL A 1 116 ? -12.133 11.336 -4.996 1 93.44 116 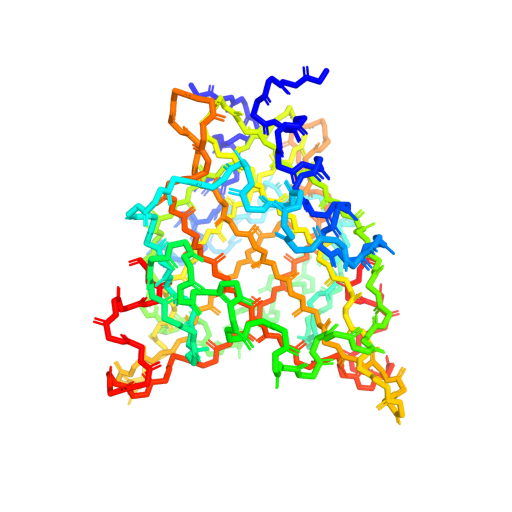VAL A N 1
ATOM 879 C CA . VAL A 1 116 ? -10.688 11.359 -5.207 1 93.44 116 VAL A CA 1
ATOM 880 C C . VAL A 1 116 ? -10.352 12.242 -6.41 1 93.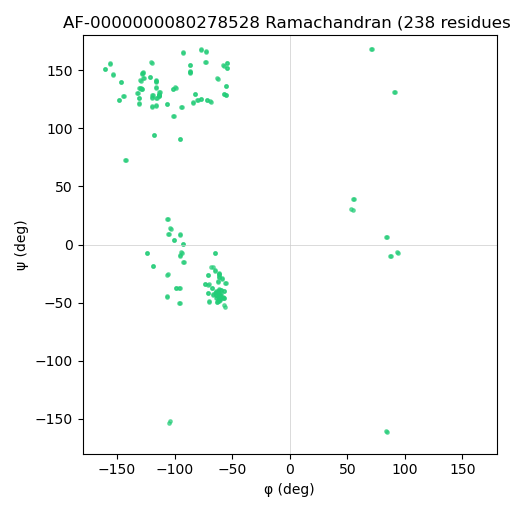44 116 VAL A C 1
ATOM 882 O O . VAL A 1 116 ? -9.883 11.75 -7.438 1 93.44 116 VAL A O 1
ATOM 885 N N . PRO A 1 117 ? -10.484 13.523 -6.242 1 92.5 117 PRO A N 1
ATOM 886 C CA . PRO A 1 117 ? -10.375 14.438 -7.379 1 92.5 117 PRO A CA 1
ATOM 887 C C . PRO A 1 117 ? -9 14.375 -8.055 1 92.5 117 PRO A C 1
ATOM 889 O O . PRO A 1 117 ? -8.875 14.695 -9.234 1 92.5 117 PRO A O 1
ATOM 892 N N . LYS A 1 118 ? -7.953 13.992 -7.332 1 95 118 LYS A N 1
ATOM 893 C CA . LYS A 1 118 ? -6.621 13.883 -7.922 1 95 118 LYS A CA 1
ATOM 894 C C . LYS A 1 118 ? -6.328 12.453 -8.375 1 95 118 LYS A C 1
ATOM 896 O O . LYS A 1 118 ? -5.203 12.141 -8.766 1 95 118 LYS A O 1
ATOM 901 N N . GLY A 1 119 ? -7.332 11.547 -8.359 1 95.62 119 GLY A N 1
ATOM 902 C CA . GLY A 1 119 ? -7.141 10.141 -8.664 1 95.62 119 GLY A CA 1
ATOM 903 C C . GLY A 1 119 ? -6.367 9.398 -7.59 1 95.62 119 GLY A C 1
ATOM 904 O O . GLY A 1 119 ? -5.727 10.016 -6.734 1 95.62 119 GLY A O 1
ATOM 905 N N . MET A 1 120 ? -6.309 8.109 -7.609 1 95.94 120 MET A N 1
ATOM 906 C CA . MET A 1 120 ? -5.652 7.305 -6.582 1 95.94 120 MET A CA 1
ATOM 907 C C . MET A 1 120 ? -4.215 6.984 -6.973 1 95.94 120 MET A C 1
ATOM 909 O O . MET A 1 120 ? -3.465 6.41 -6.18 1 95.94 120 MET A O 1
ATOM 913 N N . PHE A 1 121 ? -3.898 7.391 -8.227 1 97.25 121 PHE A N 1
ATOM 914 C CA . PHE A 1 121 ? -2.604 6.965 -8.75 1 97.25 121 PHE A CA 1
ATOM 915 C C . PHE A 1 121 ? -1.812 8.156 -9.273 1 97.25 121 PHE A C 1
ATOM 917 O O . PHE A 1 121 ? -2.379 9.062 -9.883 1 97.25 121 PHE A O 1
ATOM 924 N N . MET B 1 1 ? 20.859 5.105 6.32 1 71.06 1 MET B N 1
ATOM 925 C CA . MET B 1 1 ? 19.531 5.652 6.051 1 71.06 1 MET B CA 1
ATOM 926 C C . MET B 1 1 ? 19.609 6.777 5.023 1 71.06 1 MET B C 1
ATOM 928 O O . MET B 1 1 ? 20.453 7.656 5.121 1 71.06 1 MET B O 1
ATOM 932 N N . THR B 1 2 ? 18.688 6.594 3.947 1 78.19 2 THR B N 1
ATOM 933 C CA . THR B 1 2 ? 18.703 7.625 2.918 1 78.19 2 THR B CA 1
ATOM 934 C C . THR B 1 2 ? 18.078 8.914 3.438 1 78.19 2 THR B C 1
ATOM 936 O O . THR B 1 2 ? 17.312 8.891 4.41 1 78.19 2 THR B O 1
ATOM 939 N N . THR B 1 3 ? 18.438 10.016 2.824 1 89.62 3 THR B N 1
ATOM 940 C CA . THR B 1 3 ? 17.859 11.305 3.184 1 89.62 3 THR B CA 1
ATOM 941 C C . THR B 1 3 ? 16.344 11.281 3.059 1 89.62 3 THR B C 1
ATOM 943 O O . THR B 1 3 ? 15.625 11.773 3.934 1 89.62 3 THR B O 1
ATOM 946 N N . THR B 1 4 ? 15.875 10.633 2.016 1 95.31 4 THR B N 1
ATOM 947 C CA . THR B 1 4 ? 14.438 10.516 1.796 1 95.31 4 THR B CA 1
ATOM 948 C C . THR B 1 4 ? 13.766 9.773 2.949 1 95.31 4 THR B C 1
ATOM 950 O O . THR B 1 4 ? 12.758 10.234 3.488 1 95.31 4 THR B O 1
ATOM 953 N N . LYS B 1 5 ? 14.336 8.703 3.357 1 95 5 LYS B N 1
ATOM 954 C CA . LYS B 1 5 ? 13.789 7.879 4.434 1 95 5 LYS B CA 1
ATOM 955 C C . LYS B 1 5 ? 13.727 8.664 5.742 1 95 5 LYS B C 1
ATOM 957 O O . LYS B 1 5 ? 12.727 8.594 6.465 1 95 5 LYS B O 1
ATOM 962 N N . LYS B 1 6 ? 14.734 9.359 6.043 1 95.31 6 LYS B N 1
ATOM 963 C CA . LYS B 1 6 ? 14.789 10.125 7.285 1 95.31 6 LYS B CA 1
ATOM 964 C C . LYS B 1 6 ? 13.719 11.219 7.305 1 95.31 6 LYS B C 1
ATOM 966 O O . LYS B 1 6 ? 13.031 11.398 8.312 1 95.31 6 LYS B O 1
ATOM 971 N N . ILE B 1 7 ? 13.578 11.953 6.219 1 95.94 7 ILE B N 1
ATOM 972 C CA . ILE B 1 7 ? 12.609 13.031 6.109 1 95.94 7 ILE B CA 1
ATOM 973 C C . ILE B 1 7 ? 11.203 12.492 6.371 1 95.94 7 ILE B C 1
ATOM 975 O O . ILE B 1 7 ? 10.438 13.078 7.141 1 95.94 7 ILE B O 1
ATOM 979 N N . VAL B 1 8 ? 10.875 11.383 5.773 1 97.12 8 VAL B N 1
ATOM 980 C CA . VAL B 1 8 ? 9.531 10.82 5.852 1 97.12 8 VAL B CA 1
ATOM 981 C C . VAL B 1 8 ? 9.281 10.266 7.25 1 97.12 8 VAL B C 1
ATOM 983 O O . VAL B 1 8 ? 8.227 10.492 7.84 1 97.12 8 VAL B O 1
ATOM 986 N N . LEU B 1 9 ? 10.281 9.594 7.797 1 95.88 9 LEU B N 1
ATOM 987 C CA . LEU B 1 9 ? 10.125 9.039 9.141 1 95.88 9 LEU B CA 1
ATOM 988 C C . LEU B 1 9 ? 9.953 10.148 10.172 1 95.88 9 LEU B C 1
ATOM 990 O O . LEU B 1 9 ? 9.164 10.016 11.109 1 95.88 9 LEU B O 1
ATOM 994 N N . ASP B 1 10 ? 10.734 11.234 9.984 1 95.25 10 ASP B N 1
ATOM 995 C CA . ASP B 1 10 ? 10.57 12.375 10.875 1 95.25 10 ASP B CA 1
ATOM 996 C C . ASP B 1 10 ? 9.156 12.938 10.789 1 95.25 10 ASP B C 1
ATOM 998 O O . ASP B 1 10 ? 8.539 13.242 11.82 1 95.25 10 ASP B O 1
ATOM 1002 N N . CYS B 1 11 ? 8.664 13.07 9.609 1 95.94 11 CYS B N 1
ATOM 1003 C CA . CYS B 1 11 ? 7.312 13.578 9.414 1 95.94 11 CYS B CA 1
ATOM 1004 C C . CYS B 1 11 ? 6.285 12.664 10.062 1 95.94 11 CYS B C 1
ATOM 1006 O O . CYS B 1 11 ? 5.414 13.133 10.805 1 95.94 11 CYS B O 1
ATOM 1008 N N . PHE B 1 12 ? 6.383 11.383 9.82 1 94.25 12 PHE B N 1
ATOM 1009 C CA . PHE B 1 12 ? 5.406 10.422 10.32 1 94.25 12 PHE B CA 1
ATOM 1010 C C . PHE B 1 12 ? 5.477 10.328 11.844 1 94.25 12 PHE B C 1
ATOM 1012 O O . PHE B 1 12 ? 4.449 10.164 12.508 1 94.25 12 PHE B O 1
ATOM 1019 N N . GLU B 1 13 ? 6.652 10.406 12.367 1 92.56 13 GLU B N 1
ATOM 1020 C CA . GLU B 1 13 ? 6.801 10.43 13.82 1 92.56 13 GLU B CA 1
ATOM 1021 C C . GLU B 1 13 ? 6.09 11.633 14.43 1 92.56 13 GLU B C 1
ATOM 1023 O O . GLU B 1 13 ? 5.383 11.508 15.43 1 92.56 13 GLU B O 1
ATOM 1028 N N . ASN B 1 14 ? 6.316 12.766 13.867 1 92.5 14 ASN B N 1
ATOM 1029 C CA . ASN B 1 14 ? 5.648 13.977 14.352 1 92.5 14 ASN B CA 1
ATOM 1030 C C . ASN B 1 14 ? 4.133 13.867 14.227 1 92.5 14 ASN B C 1
ATOM 1032 O O . ASN B 1 14 ? 3.402 14.25 15.141 1 92.5 14 ASN B O 1
ATOM 1036 N N . LEU B 1 15 ? 3.627 13.25 13.117 1 89.12 15 LEU B N 1
ATOM 1037 C CA . LEU B 1 15 ? 2.199 13.109 12.859 1 89.12 15 LEU B CA 1
ATOM 1038 C C . LEU B 1 15 ? 1.57 12.109 13.828 1 89.12 15 LEU B C 1
ATOM 1040 O O . LEU B 1 15 ? 0.57 12.422 14.477 1 89.12 15 LEU B O 1
ATOM 1044 N N . PHE B 1 16 ? 2.168 10.953 13.961 1 87.5 16 PHE B N 1
ATOM 1045 C CA . PHE B 1 16 ? 1.437 9.828 14.523 1 87.5 16 PHE B CA 1
ATOM 1046 C C . PHE B 1 16 ? 1.895 9.539 15.945 1 87.5 16 PHE B C 1
ATOM 1048 O O . PHE B 1 16 ? 1.152 8.945 16.734 1 87.5 16 PHE B O 1
ATOM 1055 N N . VAL B 1 17 ? 3.123 9.906 16.281 1 85.19 17 VAL B N 1
ATOM 1056 C CA . VAL B 1 17 ? 3.625 9.656 17.625 1 85.19 17 VAL B CA 1
ATOM 1057 C C . VAL B 1 17 ? 3.438 10.898 18.484 1 85.19 17 VAL B C 1
ATOM 1059 O O . VAL B 1 17 ? 2.807 10.844 19.547 1 85.19 17 VAL B O 1
ATOM 1062 N N . HIS B 1 18 ? 3.873 12.023 17.969 1 89.44 18 HIS B N 1
ATOM 1063 C CA . HIS B 1 18 ? 3.854 13.242 18.766 1 89.44 18 HIS B CA 1
ATOM 1064 C C . HIS B 1 18 ? 2.559 14.023 18.562 1 89.44 18 HIS B C 1
ATOM 1066 O O . HIS B 1 18 ? 2.248 14.938 19.328 1 89.44 18 HIS B O 1
ATOM 1072 N N . LYS B 1 19 ? 1.919 13.672 17.594 1 88 19 LYS B N 1
ATOM 1073 C CA . LYS B 1 19 ? 0.701 14.375 17.203 1 88 19 LYS B CA 1
ATOM 1074 C C . LYS B 1 19 ? 0.964 15.875 17.047 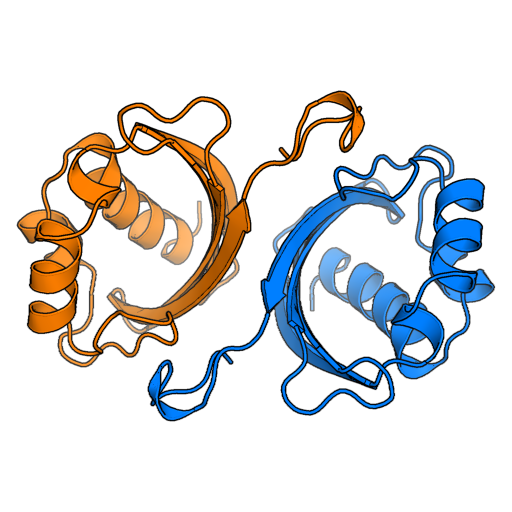1 88 19 LYS B C 1
ATOM 1076 O O . LYS B 1 19 ? 0.141 16.703 17.453 1 88 19 LYS B O 1
ATOM 1081 N N . ASP B 1 20 ? 2.131 16.141 16.672 1 90.62 20 ASP B N 1
ATOM 1082 C CA . ASP B 1 20 ? 2.551 17.5 16.375 1 90.62 20 ASP B CA 1
ATOM 1083 C C . ASP B 1 20 ? 2.443 17.797 14.883 1 90.62 20 ASP B C 1
ATOM 1085 O O . ASP B 1 20 ? 3.428 17.672 14.148 1 90.62 20 ASP B O 1
ATOM 1089 N N . PHE B 1 21 ? 1.33 18.281 14.477 1 88.19 21 PHE B N 1
ATOM 1090 C CA . PHE B 1 21 ? 1.001 18.469 13.07 1 88.19 21 PHE B CA 1
ATOM 1091 C C . PHE B 1 21 ? 1.764 19.656 12.484 1 88.19 21 PHE B C 1
ATOM 1093 O O . PHE B 1 21 ? 2.1 19.656 11.297 1 88.19 21 PHE B O 1
ATOM 1100 N N . ALA B 1 22 ? 1.983 20.688 13.359 1 88.69 22 ALA B N 1
ATOM 1101 C CA . ALA B 1 22 ? 2.781 21.828 12.906 1 88.69 22 ALA B CA 1
ATOM 1102 C C . ALA B 1 22 ? 4.199 21.391 12.539 1 88.69 22 ALA B C 1
ATOM 1104 O O . ALA B 1 22 ? 4.715 21.766 11.492 1 88.69 22 ALA B O 1
ATOM 1105 N N . ALA B 1 23 ? 4.781 20.578 13.375 1 92.62 23 ALA B N 1
ATOM 1106 C CA . ALA B 1 23 ? 6.121 20.062 13.102 1 92.62 23 ALA B CA 1
ATOM 1107 C C . ALA B 1 23 ? 6.129 19.188 11.859 1 92.62 23 ALA B C 1
ATOM 1109 O O . ALA B 1 23 ? 7.047 19.266 11.039 1 92.62 23 ALA B O 1
ATOM 1110 N N . ALA B 1 24 ? 5.129 18.297 11.688 1 92.31 24 ALA B N 1
ATOM 1111 C CA . ALA B 1 24 ? 5.023 17.453 10.5 1 92.31 24 ALA B CA 1
ATOM 1112 C C . ALA B 1 24 ? 4.914 18.281 9.234 1 92.31 24 ALA B C 1
ATOM 1114 O O . ALA B 1 24 ? 5.512 17.953 8.203 1 92.31 24 ALA B O 1
ATOM 1115 N N . GLY B 1 25 ? 4.168 19.359 9.359 1 92.94 25 GLY B N 1
ATOM 1116 C CA . GLY B 1 25 ? 3.934 20.234 8.227 1 92.94 25 GLY B CA 1
ATOM 1117 C C . GLY B 1 25 ? 5.207 20.859 7.684 1 92.94 25 GLY B C 1
ATOM 1118 O O . GLY B 1 25 ? 5.27 21.219 6.508 1 92.94 25 GLY B O 1
ATOM 1119 N N . THR B 1 26 ? 6.219 20.984 8.461 1 94.12 26 THR B N 1
ATOM 1120 C CA . THR B 1 26 ? 7.465 21.609 8.023 1 94.12 26 THR B CA 1
ATOM 1121 C C . THR B 1 26 ? 8.172 20.734 6.988 1 94.12 26 THR B C 1
ATOM 1123 O O . THR B 1 26 ? 9.023 21.219 6.238 1 94.12 26 THR B O 1
ATOM 1126 N N . ASN B 1 27 ? 7.855 19.469 6.918 1 96.62 27 ASN B N 1
ATOM 1127 C CA . ASN B 1 27 ? 8.461 18.547 5.961 1 96.62 27 ASN B CA 1
ATOM 1128 C C . ASN B 1 27 ? 7.641 18.453 4.676 1 96.62 27 ASN B C 1
ATOM 1130 O O . ASN B 1 27 ? 8.031 17.766 3.73 1 96.62 27 ASN B O 1
ATOM 1134 N N . VAL B 1 28 ? 6.547 19.188 4.598 1 97.44 28 VAL B N 1
ATOM 1135 C CA . VAL B 1 28 ? 5.609 19.047 3.49 1 97.44 28 VAL B CA 1
ATOM 1136 C C . VAL B 1 28 ? 5.609 20.328 2.645 1 97.44 28 VAL B C 1
ATOM 1138 O O . VAL B 1 28 ? 5.52 21.422 3.18 1 97.44 28 VAL B O 1
ATOM 1141 N N . HIS B 1 29 ? 5.719 20.156 1.341 1 98.25 29 HIS B N 1
ATOM 1142 C CA . HIS B 1 29 ? 5.656 21.297 0.432 1 98.25 29 HIS B CA 1
ATOM 1143 C C . HIS B 1 29 ? 4.301 22 0.515 1 98.25 29 HIS B C 1
ATOM 1145 O O . HIS B 1 29 ? 3.264 21.344 0.604 1 98.25 29 HIS B O 1
ATOM 1151 N N . PRO B 1 30 ? 4.238 23.297 0.425 1 97.69 30 PRO B N 1
ATOM 1152 C CA . PRO B 1 30 ? 2.959 24 0.521 1 97.69 30 PRO B CA 1
ATOM 1153 C C . PRO B 1 30 ? 1.957 23.562 -0.542 1 97.69 30 PRO B C 1
ATOM 1155 O O . PRO B 1 30 ? 0.75 23.531 -0.284 1 97.69 30 PRO B O 1
ATOM 1158 N N . ASP B 1 31 ? 2.449 23.125 -1.684 1 97 31 ASP B N 1
ATOM 1159 C CA . ASP B 1 31 ? 1.581 22.734 -2.789 1 97 31 ASP B CA 1
ATOM 1160 C C . ASP B 1 31 ? 1.553 21.219 -2.951 1 97 31 ASP B C 1
ATOM 1162 O O . ASP B 1 31 ? 1.339 20.703 -4.055 1 97 31 ASP B O 1
ATOM 1166 N N . PHE B 1 32 ? 1.886 20.578 -1.882 1 96.81 32 PHE B N 1
ATOM 1167 C CA . PHE B 1 32 ? 1.967 19.125 -2.037 1 96.81 32 PHE B CA 1
ATOM 1168 C C . PHE B 1 32 ? 0.641 18.562 -2.527 1 96.81 32 PHE B C 1
ATOM 1170 O O . PHE B 1 32 ? -0.413 19.156 -2.328 1 96.81 32 PHE B O 1
ATOM 1177 N N . VAL B 1 33 ? 0.664 17.422 -3.215 1 98.25 33 VAL B N 1
ATOM 1178 C CA . VAL B 1 33 ? -0.485 16.75 -3.809 1 98.25 33 VAL B CA 1
ATOM 1179 C C . VAL B 1 33 ? -0.733 15.422 -3.096 1 98.25 33 VAL B C 1
ATOM 1181 O O . VAL B 1 33 ? 0.196 14.641 -2.891 1 98.25 33 VAL B O 1
ATOM 1184 N N . THR B 1 34 ? -1.979 15.242 -2.67 1 97.88 34 THR B N 1
ATOM 1185 C CA . THR B 1 34 ? -2.34 13.938 -2.121 1 97.88 34 THR B CA 1
ATOM 1186 C C . THR B 1 34 ? -3.402 13.266 -2.982 1 97.88 34 THR B C 1
ATOM 1188 O O . THR B 1 34 ? -4.312 13.922 -3.486 1 97.88 34 THR B O 1
ATOM 1191 N N . HIS B 1 35 ? -3.211 12 -3.123 1 98.12 35 HIS B N 1
ATOM 1192 C CA . HIS B 1 35 ? -4.148 11.164 -3.867 1 98.12 35 HIS B CA 1
ATOM 1193 C C . HIS B 1 35 ? -5.023 10.344 -2.928 1 98.12 35 HIS B C 1
ATOM 1195 O O . HIS B 1 35 ? -5.715 9.422 -3.363 1 98.12 35 HIS B O 1
ATOM 1201 N N . SER B 1 36 ? -5.016 10.695 -1.672 1 96.5 36 SER B N 1
ATOM 1202 C CA . SER B 1 36 ? -5.797 9.977 -0.666 1 96.5 36 SER B CA 1
ATOM 1203 C C . SER B 1 36 ? -7.273 10.359 -0.741 1 96.5 36 SER B C 1
ATOM 1205 O O . SER B 1 36 ? -7.621 11.539 -0.654 1 96.5 36 SER B O 1
ATOM 1207 N N . PRO B 1 37 ? -8.125 9.375 -0.882 1 95.12 37 PRO B N 1
ATOM 1208 C CA . PRO B 1 37 ? -9.555 9.703 -0.809 1 95.12 37 PRO B CA 1
ATOM 1209 C C . PRO B 1 37 ? -9.922 10.43 0.483 1 95.12 37 PRO B C 1
ATOM 1211 O O . PRO B 1 37 ? -9.523 10 1.57 1 95.12 37 PRO B O 1
ATOM 1214 N N . GLY B 1 38 ? -10.602 11.539 0.344 1 91.19 38 GLY B N 1
ATOM 1215 C CA . GLY B 1 38 ? -11.156 12.219 1.504 1 91.19 38 GLY B CA 1
ATOM 1216 C C . GLY B 1 38 ? -10.242 13.289 2.064 1 91.19 38 GLY B C 1
ATOM 1217 O O . GLY B 1 38 ? -10.617 14.008 2.992 1 91.19 38 GLY B O 1
ATOM 1218 N N . PHE B 1 39 ? -9.055 13.375 1.547 1 94.12 39 PHE B N 1
ATOM 1219 C CA . PHE B 1 39 ? -8.141 14.391 2.045 1 94.12 39 PHE B CA 1
ATOM 1220 C C . PHE B 1 39 ? -7.801 15.398 0.953 1 94.12 39 PHE B C 1
ATOM 1222 O O . PHE B 1 39 ? -7.566 15.016 -0.197 1 94.12 39 PHE B O 1
ATOM 1229 N N . PRO B 1 40 ? -7.707 16.656 1.327 1 95.56 40 PRO B N 1
ATOM 1230 C CA . PRO B 1 40 ? -7.41 17.703 0.345 1 95.56 40 PRO B CA 1
ATOM 1231 C C . PRO B 1 40 ? -5.91 17.891 0.123 1 95.56 40 PRO B C 1
ATOM 1233 O O . PRO B 1 40 ? -5.117 17.703 1.05 1 95.56 40 PRO B O 1
ATOM 1236 N N . SER B 1 41 ? -5.57 18.281 -1.124 1 97.12 41 SER B N 1
ATOM 1237 C CA . SER B 1 41 ? -4.207 18.719 -1.41 1 97.12 41 SER B CA 1
ATOM 1238 C C . SER B 1 41 ? -3.926 20.094 -0.804 1 97.12 41 SER B C 1
ATOM 1240 O O . SER B 1 41 ? -4.848 20.797 -0.388 1 97.12 41 SER B O 1
ATOM 1242 N N . GLY B 1 42 ? -2.623 20.406 -0.777 1 97.31 42 GLY B N 1
ATOM 1243 C CA . GLY B 1 42 ? -2.18 21.594 -0.065 1 97.31 42 GLY B CA 1
ATOM 1244 C C . GLY B 1 42 ? -1.809 21.312 1.38 1 97.31 42 GLY B C 1
ATOM 1245 O O . GLY B 1 42 ? -2.568 20.672 2.111 1 97.31 42 GLY B O 1
ATOM 1246 N N . ARG B 1 43 ? -0.649 21.812 1.73 1 96.62 43 ARG B N 1
ATOM 1247 C CA . ARG B 1 43 ? -0.103 21.5 3.045 1 96.62 43 ARG B CA 1
ATOM 1248 C C . ARG B 1 43 ? -1.072 21.891 4.152 1 96.62 43 ARG B C 1
ATOM 1250 O O . ARG B 1 43 ? -1.436 21.078 4.996 1 96.62 43 ARG B O 1
ATOM 1257 N N . ASP B 1 44 ? -1.55 23.141 4.195 1 95.31 44 ASP B N 1
ATOM 1258 C CA . ASP B 1 44 ? -2.363 23.656 5.289 1 95.31 44 ASP B CA 1
ATOM 1259 C C . ASP B 1 44 ? -3.717 22.953 5.348 1 95.31 44 ASP B C 1
ATOM 1261 O O . ASP B 1 44 ? -4.184 22.594 6.426 1 95.31 44 ASP B O 1
ATOM 1265 N N . ALA B 1 45 ? -4.328 22.766 4.195 1 95.31 45 ALA B N 1
ATOM 1266 C CA . ALA B 1 45 ? -5.621 22.094 4.137 1 95.31 45 ALA B CA 1
ATOM 1267 C C . ALA B 1 45 ? -5.504 20.641 4.598 1 95.31 45 ALA B C 1
ATOM 1269 O O . ALA B 1 45 ? -6.379 20.125 5.309 1 95.31 45 ALA B O 1
ATOM 1270 N N . PHE B 1 46 ? -4.473 20.016 4.184 1 94.19 46 PHE B N 1
ATOM 1271 C CA . PHE B 1 46 ? -4.242 18.625 4.559 1 94.19 46 PHE B CA 1
ATOM 1272 C C . PHE B 1 46 ? -4.055 18.5 6.066 1 94.19 46 PHE B C 1
ATOM 1274 O O . PHE B 1 46 ? -4.676 17.641 6.699 1 94.19 46 PHE B O 1
ATOM 1281 N N . VAL B 1 47 ? -3.217 19.312 6.586 1 90.19 47 VAL B N 1
ATOM 1282 C CA . VAL B 1 47 ? -2.924 19.297 8.016 1 90.19 47 VAL B CA 1
ATOM 1283 C C . VAL B 1 47 ? -4.207 19.531 8.805 1 90.19 47 VAL B C 1
ATOM 1285 O O . VAL B 1 47 ? -4.477 18.828 9.781 1 90.19 47 VAL B O 1
ATOM 1288 N N . GLU B 1 48 ? -5.02 20.469 8.445 1 91.31 48 GLU B N 1
ATOM 1289 C CA . GLU B 1 48 ? -6.289 20.75 9.109 1 91.31 48 GLU B CA 1
ATOM 1290 C C . GLU B 1 48 ? -7.23 19.562 9.031 1 91.31 48 GLU B C 1
ATOM 1292 O O . GLU B 1 48 ? -7.883 19.203 10.016 1 91.31 48 GLU B O 1
ATOM 1297 N N . ALA B 1 49 ? -7.332 18.984 7.891 1 91.75 49 ALA B N 1
ATOM 1298 C CA . ALA B 1 49 ? -8.18 17.797 7.715 1 91.75 49 ALA B CA 1
ATOM 1299 C C . ALA B 1 49 ? -7.723 16.656 8.617 1 91.75 49 ALA B C 1
ATOM 1301 O O . ALA B 1 49 ? -8.547 15.953 9.203 1 91.75 49 ALA B O 1
ATOM 1302 N N . MET B 1 50 ? -6.426 16.469 8.688 1 88.88 50 MET B N 1
ATOM 1303 C CA . MET B 1 50 ? -5.867 15.398 9.516 1 88.88 50 MET B CA 1
ATOM 1304 C C . MET B 1 50 ? -6.203 15.617 10.984 1 88.88 50 MET B C 1
ATOM 1306 O O . MET B 1 50 ? -6.578 14.68 11.688 1 88.88 50 MET B O 1
ATOM 1310 N N . LYS B 1 51 ? -6.137 16.828 11.43 1 86.19 51 LYS B N 1
ATOM 1311 C CA . LYS B 1 51 ? -6.438 17.172 12.82 1 86.19 51 LYS B CA 1
ATOM 1312 C C . LYS B 1 51 ? -7.879 16.828 13.172 1 86.19 51 LYS B C 1
ATOM 1314 O O . LYS B 1 51 ? -8.18 16.5 14.328 1 86.19 51 LYS B O 1
ATOM 1319 N N . ASN B 1 52 ? -8.688 16.859 12.195 1 88.06 52 ASN B N 1
ATOM 1320 C CA . ASN B 1 52 ? -10.109 16.625 12.43 1 88.06 52 ASN B CA 1
ATOM 1321 C C . ASN B 1 52 ? -10.508 15.203 12.07 1 88.06 52 ASN B C 1
ATOM 1323 O O . ASN B 1 52 ? -11.695 14.852 12.117 1 88.06 52 ASN B O 1
ATOM 1327 N N . SER B 1 53 ? -9.57 14.445 11.703 1 85.81 53 SER B N 1
ATOM 1328 C CA . SER B 1 53 ? -9.844 13.062 11.312 1 85.81 53 SER B CA 1
ATOM 1329 C C . SER B 1 53 ? -9.703 12.117 12.492 1 85.81 53 SER B C 1
ATOM 1331 O O . SER B 1 53 ? -9.102 12.461 13.508 1 85.81 53 SER B O 1
ATOM 1333 N N . PRO B 1 54 ? -10.242 10.859 12.312 1 81.25 54 PRO B N 1
ATOM 1334 C CA . PRO B 1 54 ? -10.102 9.859 13.367 1 81.25 54 PRO B CA 1
ATOM 1335 C C . PRO B 1 54 ? -8.656 9.453 13.617 1 81.25 54 PRO B C 1
ATOM 1337 O O . PRO B 1 54 ? -8.359 8.773 14.602 1 81.25 54 PRO B O 1
ATOM 1340 N N . MET B 1 55 ? -7.844 9.898 12.828 1 80.88 55 MET B N 1
ATOM 1341 C CA . MET B 1 55 ? -6.434 9.531 12.938 1 80.88 55 MET B CA 1
ATOM 1342 C C . MET B 1 55 ? -5.801 10.18 14.164 1 80.88 55 MET B C 1
ATOM 1344 O O . MET B 1 55 ? -4.812 9.672 14.695 1 80.88 55 MET B O 1
ATOM 1348 N N . ILE B 1 56 ? -6.305 11.242 14.586 1 80.06 56 ILE B N 1
ATOM 1349 C CA . ILE B 1 56 ? -5.73 11.992 15.703 1 80.06 56 ILE B CA 1
ATOM 1350 C C . ILE B 1 56 ? -5.758 11.141 16.969 1 80.06 56 ILE B C 1
ATOM 1352 O O . ILE B 1 56 ? -4.852 11.227 17.797 1 80.06 56 ILE B O 1
ATOM 1356 N N . GLY B 1 57 ? -6.664 10.289 17.172 1 85.5 57 GLY B N 1
ATOM 1357 C CA . GLY B 1 57 ? -6.777 9.461 18.359 1 85.5 57 GLY B CA 1
ATOM 1358 C C . GLY B 1 57 ? -6.371 8.016 18.125 1 85.5 57 GLY B C 1
ATOM 1359 O O . GLY B 1 57 ? -6.492 7.18 19.016 1 85.5 57 GLY B O 1
ATOM 1360 N N . ALA B 1 58 ? -5.832 7.762 17 1 92.56 58 ALA B N 1
ATOM 1361 C CA . ALA B 1 58 ? -5.52 6.379 16.656 1 92.56 58 ALA B CA 1
ATOM 1362 C C . ALA B 1 58 ? -4.148 5.977 17.188 1 92.56 58 ALA B C 1
ATOM 1364 O O . ALA B 1 58 ? -3.254 6.816 17.328 1 92.56 58 ALA B O 1
ATOM 1365 N N . ASP B 1 59 ? -4.012 4.723 17.531 1 93.88 59 ASP B N 1
ATOM 1366 C CA . ASP B 1 59 ? -2.695 4.129 17.75 1 93.88 59 ASP B CA 1
ATOM 1367 C C . ASP B 1 59 ? -2.074 3.664 16.438 1 93.88 59 ASP B C 1
ATOM 1369 O O . ASP B 1 59 ? -2.662 2.854 15.719 1 93.88 59 ASP B O 1
ATOM 1373 N N . VAL B 1 60 ? -0.911 4.215 16.172 1 94.81 60 VAL B N 1
ATOM 1374 C CA . VAL B 1 60 ? -0.283 3.924 14.891 1 94.81 60 VAL B CA 1
ATOM 1375 C C . VAL B 1 60 ? 1.063 3.24 15.117 1 94.81 60 VAL B C 1
ATOM 1377 O O . VAL B 1 60 ? 1.875 3.707 15.922 1 94.81 60 VAL B O 1
ATOM 1380 N N . SER B 1 61 ? 1.311 2.141 14.492 1 95.69 61 SER B N 1
ATOM 1381 C CA . SER B 1 61 ? 2.586 1.432 14.508 1 95.69 61 SER B CA 1
ATOM 1382 C C . SER B 1 61 ? 3.168 1.311 13.102 1 95.69 61 SER B C 1
ATOM 1384 O O . SER B 1 61 ? 2.484 0.867 12.18 1 95.69 61 SER B O 1
ATOM 1386 N N . ILE B 1 62 ? 4.441 1.756 12.977 1 96.25 62 ILE B N 1
ATOM 1387 C CA . ILE B 1 62 ? 5.156 1.57 11.727 1 96.25 62 ILE B CA 1
ATOM 1388 C C . ILE B 1 62 ? 5.699 0.145 11.641 1 96.25 62 ILE B C 1
ATOM 1390 O O . ILE B 1 62 ? 6.449 -0.291 12.523 1 96.25 62 ILE B O 1
ATOM 1394 N N . LYS B 1 63 ? 5.348 -0.553 10.602 1 97.5 63 LYS B N 1
ATOM 1395 C CA . LYS B 1 63 ? 5.73 -1.957 10.477 1 97.5 63 LYS B CA 1
ATOM 1396 C C . LYS B 1 63 ? 6.957 -2.113 9.578 1 97.5 63 LYS B C 1
ATOM 1398 O O . LYS B 1 63 ? 7.836 -2.932 9.867 1 97.5 63 LYS B O 1
ATOM 1403 N N . ARG B 1 64 ? 7.039 -1.318 8.531 1 97 64 ARG B N 1
ATOM 1404 C CA . ARG B 1 64 ? 8.203 -1.317 7.652 1 97 64 ARG B CA 1
ATOM 1405 C C . ARG B 1 64 ? 8.273 -0.031 6.836 1 97 64 ARG B C 1
ATOM 1407 O O . ARG B 1 64 ? 7.254 0.63 6.621 1 97 64 ARG B O 1
ATOM 1414 N N . VAL B 1 65 ? 9.469 0.316 6.516 1 97.25 65 VAL B N 1
ATOM 1415 C CA . VAL B 1 65 ? 9.75 1.474 5.672 1 97.25 65 VAL B CA 1
ATOM 1416 C C . VAL B 1 65 ? 10.727 1.079 4.562 1 97.25 65 VAL B C 1
ATOM 1418 O O . VAL B 1 65 ? 11.789 0.521 4.836 1 97.25 65 VAL B O 1
ATOM 1421 N N . ILE B 1 66 ? 10.281 1.274 3.385 1 97.44 66 ILE B N 1
ATOM 1422 C CA . ILE B 1 66 ? 11.102 1.043 2.201 1 97.44 66 ILE B CA 1
ATOM 1423 C C . ILE B 1 66 ? 11.312 2.359 1.454 1 97.44 66 ILE B C 1
ATOM 1425 O O . ILE B 1 66 ? 10.375 3.148 1.299 1 97.44 66 ILE B O 1
ATOM 1429 N N . ALA B 1 67 ? 12.578 2.594 1.038 1 96.75 67 ALA B N 1
ATOM 1430 C CA . ALA B 1 67 ? 12.82 3.871 0.373 1 96.75 67 ALA B CA 1
ATOM 1431 C C . ALA B 1 67 ? 13.883 3.729 -0.711 1 96.75 67 ALA B C 1
ATOM 1433 O O . ALA B 1 67 ? 14.82 2.934 -0.573 1 96.75 67 ALA B O 1
ATOM 1434 N N . ASP B 1 68 ? 13.594 4.422 -1.82 1 94.94 68 ASP B N 1
ATOM 1435 C CA . ASP B 1 68 ? 14.672 4.691 -2.775 1 94.94 68 ASP B CA 1
ATOM 1436 C C . ASP B 1 68 ? 15.141 6.141 -2.68 1 94.94 68 ASP B C 1
ATOM 1438 O O . ASP B 1 68 ? 15.141 6.727 -1.596 1 94.94 68 ASP B O 1
ATOM 1442 N N . ASP B 1 69 ? 15.641 6.68 -3.77 1 93.31 69 ASP B N 1
ATOM 1443 C CA . ASP B 1 69 ? 16.25 8.008 -3.676 1 93.31 69 ASP B CA 1
ATOM 1444 C C . ASP B 1 69 ? 15.18 9.078 -3.465 1 93.31 69 ASP B C 1
ATOM 1446 O O . ASP B 1 69 ? 15.383 10.016 -2.691 1 93.31 69 ASP B O 1
ATOM 1450 N N . ASP B 1 70 ? 14.008 8.859 -4.078 1 96.38 70 ASP B N 1
ATOM 1451 C CA . ASP B 1 70 ? 13.062 9.977 -4.102 1 96.38 70 ASP B CA 1
ATOM 1452 C C . ASP B 1 70 ? 11.719 9.57 -3.492 1 96.38 70 ASP B C 1
ATOM 1454 O O . ASP B 1 70 ? 10.828 10.406 -3.34 1 96.38 70 ASP B O 1
ATOM 1458 N N . HIS B 1 71 ? 11.562 8.312 -3.191 1 98.12 71 HIS B N 1
ATOM 1459 C CA . HIS B 1 71 ? 10.297 7.844 -2.639 1 98.12 71 HIS B CA 1
ATOM 1460 C C . HIS B 1 71 ? 10.516 7.066 -1.347 1 98.12 71 HIS B C 1
ATOM 1462 O O . HIS B 1 71 ? 11.562 6.445 -1.162 1 98.12 71 HIS B O 1
ATOM 1468 N N . ALA B 1 72 ? 9.578 7.156 -0.464 1 98.25 72 ALA B N 1
ATOM 1469 C CA . ALA B 1 72 ? 9.484 6.266 0.688 1 98.25 72 ALA B CA 1
ATOM 1470 C C . ALA B 1 72 ? 8.086 5.656 0.802 1 98.25 72 ALA B C 1
ATOM 1472 O O . ALA B 1 72 ? 7.094 6.312 0.492 1 98.25 72 ALA B O 1
ATOM 1473 N N . VAL B 1 73 ? 8.07 4.43 1.159 1 98.56 73 VAL B N 1
ATOM 1474 C CA . VAL B 1 73 ? 6.844 3.689 1.446 1 98.56 73 VAL B CA 1
ATOM 1475 C C . VAL B 1 73 ? 6.793 3.33 2.93 1 98.56 73 VAL B C 1
ATOM 1477 O O . VAL B 1 73 ? 7.762 2.803 3.48 1 98.56 73 VAL B O 1
ATOM 1480 N N . VAL B 1 74 ? 5.695 3.67 3.551 1 98.19 74 VAL B N 1
ATOM 1481 C CA . VAL B 1 74 ? 5.516 3.355 4.965 1 98.19 74 VAL B CA 1
ATOM 1482 C C . VAL B 1 74 ? 4.293 2.453 5.141 1 98.19 74 VAL B C 1
ATOM 1484 O O . VAL B 1 74 ? 3.184 2.818 4.746 1 98.19 74 VAL B O 1
ATOM 1487 N N . HIS B 1 75 ? 4.562 1.268 5.66 1 98.56 75 HIS B N 1
ATOM 1488 C CA . HIS B 1 75 ? 3.518 0.308 6 1 98.56 75 HIS B CA 1
ATOM 1489 C C . HIS B 1 75 ? 3.109 0.431 7.461 1 98.56 75 HIS B C 1
ATOM 1491 O O . HIS B 1 75 ? 3.926 0.211 8.359 1 98.56 75 HIS B O 1
ATOM 1497 N N . LEU B 1 76 ? 1.775 0.778 7.637 1 97.38 76 LEU B N 1
ATOM 1498 C CA . LEU B 1 76 ? 1.3 1.138 8.969 1 97.38 76 LEU B CA 1
ATOM 1499 C C . LEU B 1 76 ? 0.166 0.217 9.406 1 97.38 76 LEU B C 1
ATOM 1501 O O . LEU B 1 76 ? -0.627 -0.237 8.578 1 97.38 76 LEU B O 1
ATOM 1505 N N . HIS B 1 77 ? 0.17 -0.059 10.695 1 97.5 77 HIS B N 1
ATOM 1506 C CA . HIS B 1 77 ? -1.026 -0.523 11.391 1 97.5 77 HIS B CA 1
ATOM 1507 C C . HIS B 1 77 ? -1.682 0.609 12.172 1 97.5 77 HIS B C 1
ATOM 1509 O O . HIS B 1 77 ? -1.096 1.131 13.125 1 97.5 77 HIS B O 1
ATOM 1515 N N . VAL B 1 78 ? -2.844 1.043 11.719 1 96.06 78 VAL B N 1
ATOM 1516 C CA . VAL B 1 78 ? -3.578 2.137 12.344 1 96.06 78 VAL B CA 1
ATOM 1517 C C . VAL B 1 78 ? -4.793 1.587 13.086 1 96.06 78 VAL B C 1
ATOM 1519 O O . VAL B 1 78 ? -5.648 0.928 12.492 1 96.06 78 VAL B O 1
ATOM 1522 N N . VAL B 1 79 ? -4.84 1.846 14.359 1 96.12 79 VAL B N 1
ATOM 1523 C CA . VAL B 1 79 ? -5.953 1.374 15.18 1 96.12 79 VAL B CA 1
ATOM 1524 C C . VAL B 1 79 ? -6.703 2.566 15.766 1 96.12 79 VAL B C 1
ATOM 1526 O O . VAL B 1 79 ? -6.301 3.115 16.797 1 96.12 79 VAL B O 1
ATOM 1529 N N . PRO B 1 80 ? -7.754 2.961 15.055 1 92.5 80 PRO B N 1
ATOM 1530 C CA . PRO B 1 80 ? -8.57 4.039 15.617 1 92.5 80 PRO B CA 1
ATOM 1531 C C . PRO B 1 80 ? -9.055 3.725 17.031 1 92.5 80 PRO B C 1
ATOM 1533 O O . PRO B 1 80 ? -9.156 2.555 17.406 1 92.5 80 PRO B O 1
ATOM 1536 N N . ALA B 1 81 ? -9.344 4.762 17.75 1 88.88 81 ALA B N 1
ATOM 1537 C CA . ALA B 1 81 ? -9.844 4.586 19.109 1 88.88 81 ALA B CA 1
ATOM 1538 C C . ALA B 1 81 ? -11.109 3.738 19.141 1 88.88 81 ALA B C 1
ATOM 1540 O O . ALA B 1 81 ? -12.039 3.98 18.359 1 88.88 81 ALA B O 1
ATOM 1541 N N . GLY B 1 82 ? -11.086 2.729 20.016 1 89.31 82 GLY B N 1
ATOM 1542 C CA . GLY B 1 82 ? -12.258 1.889 20.172 1 89.31 82 GLY B CA 1
ATOM 1543 C C . GLY B 1 82 ? -12.305 0.731 19.188 1 89.31 82 GLY B C 1
ATOM 1544 O O . GLY B 1 82 ? -13.188 -0.127 19.281 1 89.31 82 GLY B O 1
ATOM 1545 N N . ASP B 1 83 ? -11.445 0.75 18.25 1 88.69 83 ASP B N 1
ATOM 1546 C CA . ASP B 1 83 ? -11.359 -0.349 17.297 1 88.69 83 ASP B CA 1
ATOM 1547 C C . ASP B 1 83 ? -10.453 -1.464 17.812 1 88.69 83 ASP B C 1
ATOM 1549 O O . ASP B 1 83 ? -9.609 -1.231 18.688 1 88.69 83 ASP B O 1
ATOM 1553 N N . GLU B 1 84 ? -10.68 -2.646 17.359 1 90.38 84 GLU B N 1
ATOM 1554 C CA . GLU B 1 84 ? -9.883 -3.764 17.859 1 90.38 84 GLU B CA 1
ATOM 1555 C C . GLU B 1 84 ? -8.875 -4.234 16.812 1 90.38 84 GLU B C 1
ATOM 1557 O O . GLU B 1 84 ? -7.711 -4.477 17.141 1 90.38 84 GLU B O 1
ATOM 1562 N N . ARG B 1 85 ? -9.281 -4.367 15.633 1 95.75 85 ARG B N 1
ATOM 1563 C CA . ARG B 1 85 ? -8.398 -4.973 14.633 1 95.75 85 ARG B CA 1
ATOM 1564 C C . ARG B 1 85 ? -7.645 -3.9 13.852 1 95.75 85 ARG B C 1
ATOM 1566 O O . ARG B 1 85 ? -6.48 -4.094 13.492 1 95.75 85 ARG B O 1
ATOM 1573 N N . GLY B 1 86 ? -8.383 -2.725 13.562 1 97 86 GLY B N 1
ATOM 1574 C CA . GLY B 1 86 ? -7.742 -1.591 12.906 1 97 86 GLY B CA 1
ATOM 1575 C C . GLY B 1 86 ? -7.703 -1.718 11.398 1 97 86 GLY B C 1
ATOM 1576 O O . GLY B 1 86 ? -8.523 -2.426 10.805 1 97 86 GLY B O 1
ATOM 1577 N N . VAL B 1 87 ? -6.762 -0.882 10.82 1 96.88 87 VAL B N 1
ATOM 1578 C CA . VAL B 1 87 ? -6.625 -0.726 9.375 1 96.88 87 VAL B CA 1
ATOM 1579 C C . VAL B 1 87 ? -5.156 -0.86 8.977 1 96.88 87 VAL B C 1
ATOM 1581 O O . VAL B 1 87 ? -4.273 -0.32 9.648 1 96.88 87 VAL B O 1
ATOM 1584 N N . ALA B 1 88 ? -4.898 -1.705 7.965 1 98.19 88 ALA B N 1
ATOM 1585 C CA . ALA B 1 88 ? -3.586 -1.681 7.32 1 98.19 88 ALA B CA 1
ATOM 1586 C C . ALA B 1 88 ? -3.508 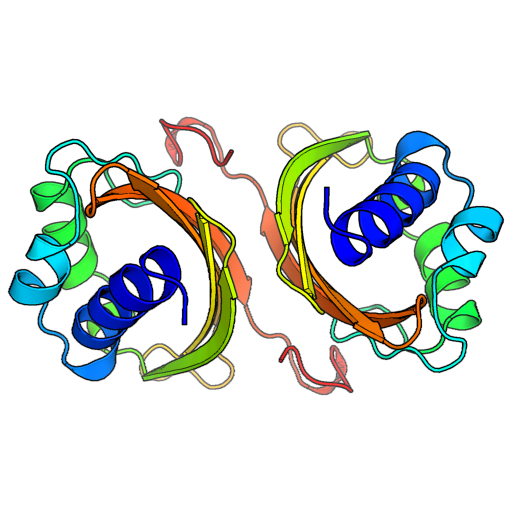-0.564 6.281 1 98.19 88 ALA B C 1
ATOM 1588 O O . ALA B 1 88 ? -4.41 -0.41 5.457 1 98.19 88 ALA B O 1
ATOM 1589 N N . VAL B 1 89 ? -2.479 0.226 6.355 1 97.62 89 VAL B N 1
ATOM 1590 C CA . VAL B 1 89 ? -2.295 1.354 5.445 1 97.62 89 VAL B CA 1
ATOM 1591 C C . VAL B 1 89 ? -0.892 1.309 4.844 1 97.62 89 VAL B C 1
ATOM 1593 O O . VAL B 1 89 ? 0.085 1.042 5.547 1 97.62 89 VAL B O 1
ATOM 1596 N N . VAL B 1 90 ? -0.783 1.506 3.592 1 98.62 90 VAL B N 1
ATOM 1597 C CA . VAL B 1 90 ? 0.507 1.772 2.965 1 98.62 90 VAL B CA 1
ATOM 1598 C C . VAL B 1 90 ? 0.509 3.174 2.359 1 98.62 90 VAL B C 1
ATOM 1600 O O . VAL B 1 90 ? -0.302 3.48 1.482 1 98.62 90 VAL B O 1
ATOM 1603 N N . ASP B 1 91 ? 1.401 3.984 2.84 1 98.44 91 ASP B N 1
ATOM 1604 C CA . ASP B 1 91 ? 1.645 5.32 2.305 1 98.44 91 ASP B CA 1
ATOM 1605 C C . ASP B 1 91 ? 2.852 5.324 1.37 1 98.44 91 ASP B C 1
ATOM 1607 O O . ASP B 1 91 ? 3.873 4.703 1.663 1 98.44 91 ASP B O 1
ATOM 1611 N N . ILE B 1 92 ? 2.717 5.961 0.258 1 98.69 92 ILE B N 1
ATOM 1612 C CA . ILE B 1 92 ? 3.814 6.258 -0.657 1 98.69 92 ILE B CA 1
ATOM 1613 C C . ILE B 1 92 ? 4.016 7.77 -0.752 1 98.69 92 ILE B C 1
ATOM 1615 O O . ILE B 1 92 ? 3.064 8.516 -1.016 1 98.69 92 ILE B O 1
ATOM 1619 N N . VAL B 1 93 ? 5.227 8.203 -0.513 1 98.44 93 VAL B N 1
ATOM 1620 C CA . VAL B 1 93 ? 5.516 9.633 -0.49 1 98.44 93 VAL B CA 1
ATOM 1621 C C . VAL B 1 93 ? 6.703 9.93 -1.398 1 98.44 93 VAL B C 1
ATOM 1623 O O . VAL B 1 93 ? 7.68 9.18 -1.43 1 98.44 93 VAL B O 1
ATOM 1626 N N . ARG B 1 94 ? 6.555 10.961 -2.211 1 98.56 94 ARG B N 1
ATOM 1627 C CA . ARG B 1 94 ? 7.656 11.453 -3.027 1 98.56 94 ARG B CA 1
ATOM 1628 C C . ARG B 1 94 ? 8.281 12.703 -2.406 1 98.56 94 ARG B C 1
ATOM 1630 O O . ARG B 1 94 ? 7.566 13.586 -1.935 1 98.56 94 ARG B O 1
ATOM 1637 N N . VAL B 1 95 ? 9.586 12.727 -2.357 1 98.38 95 VAL B N 1
ATOM 1638 C CA . VAL B 1 95 ? 10.344 13.836 -1.789 1 98.38 95 VAL B CA 1
ATOM 1639 C C . VAL B 1 95 ? 11.133 14.539 -2.887 1 98.38 95 VAL B C 1
ATOM 1641 O O . VAL B 1 95 ? 11.758 13.883 -3.725 1 98.38 95 VAL B O 1
ATOM 1644 N N . GLU B 1 96 ? 11.016 15.781 -2.973 1 97.75 96 GLU B N 1
ATOM 1645 C CA . GLU B 1 96 ? 11.805 16.641 -3.859 1 97.75 96 GLU B CA 1
ATOM 1646 C C . GLU B 1 96 ? 12.383 17.828 -3.105 1 97.75 96 GLU B C 1
ATOM 1648 O O . GLU B 1 96 ? 11.656 18.547 -2.408 1 97.75 96 GLU B O 1
ATOM 1653 N N . ASN B 1 97 ? 13.727 17.984 -3.211 1 96.31 97 ASN B N 1
ATOM 1654 C CA . ASN B 1 97 ? 14.422 19.094 -2.578 1 96.31 97 ASN B CA 1
ATOM 1655 C C . ASN B 1 97 ? 14.148 19.156 -1.079 1 96.3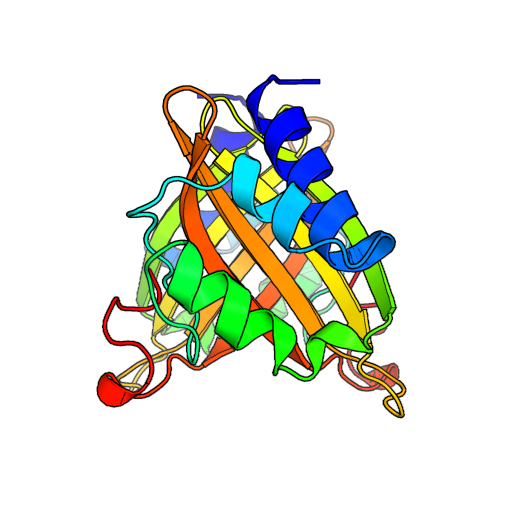1 97 ASN B C 1
ATOM 1657 O O . ASN B 1 97 ? 13.852 20.234 -0.539 1 96.31 97 ASN B O 1
ATOM 1661 N N . GLY B 1 98 ? 14.102 18.031 -0.518 1 96.25 98 GLY B N 1
ATOM 1662 C CA . GLY B 1 98 ? 14.047 17.922 0.932 1 96.25 98 GLY B CA 1
ATOM 1663 C C . GLY B 1 98 ? 12.641 18.047 1.486 1 96.25 98 GLY B C 1
ATOM 1664 O O . GLY B 1 98 ? 12.445 18.047 2.703 1 96.25 98 GLY B O 1
ATOM 1665 N N . LEU B 1 99 ? 11.633 18.094 0.596 1 98 99 LEU B N 1
ATOM 1666 C CA . LEU B 1 99 ? 10.258 18.219 1.048 1 98 99 LEU B CA 1
ATOM 1667 C C . LEU B 1 99 ? 9.375 17.156 0.422 1 98 99 LEU B C 1
ATOM 1669 O O . LEU B 1 99 ? 9.594 16.75 -0.721 1 98 99 LEU B O 1
ATOM 1673 N N . ILE B 1 100 ? 8.398 16.75 1.197 1 98.31 100 ILE B N 1
ATOM 1674 C CA . ILE B 1 100 ? 7.367 15.852 0.67 1 98.31 100 ILE B CA 1
ATOM 1675 C C . ILE B 1 100 ? 6.465 16.625 -0.296 1 98.31 100 ILE B C 1
ATOM 1677 O O . ILE B 1 100 ? 5.879 17.641 0.07 1 98.31 100 ILE B O 1
ATOM 1681 N N . VAL B 1 101 ? 6.348 16.125 -1.519 1 98.62 101 VAL B N 1
ATOM 1682 C CA . VAL B 1 101 ? 5.641 16.906 -2.525 1 98.62 101 VAL B CA 1
ATOM 1683 C C . VAL B 1 101 ? 4.418 16.125 -3.018 1 98.62 101 VAL B C 1
ATOM 1685 O O . VAL B 1 101 ? 3.508 16.703 -3.613 1 98.62 101 VAL B O 1
ATOM 1688 N N . GLU B 1 102 ? 4.352 14.836 -2.814 1 98.62 102 GLU B N 1
ATOM 1689 C CA . GLU B 1 102 ? 3.258 14.023 -3.336 1 98.62 102 GLU B CA 1
ATOM 1690 C C . GLU B 1 102 ? 3.035 12.781 -2.475 1 98.62 102 GLU B C 1
ATOM 1692 O O . GLU B 1 102 ? 3.98 12.25 -1.891 1 98.62 102 GLU B O 1
ATOM 1697 N N . HIS B 1 103 ? 1.769 12.359 -2.365 1 98.38 103 HIS B N 1
ATOM 1698 C CA . HIS B 1 103 ? 1.375 11.32 -1.42 1 98.38 103 HIS B CA 1
ATOM 1699 C C . HIS B 1 103 ? 0.286 10.422 -2.004 1 98.38 103 HIS B C 1
ATOM 1701 O O . HIS B 1 103 ? -0.664 10.914 -2.617 1 98.38 103 HIS B O 1
ATOM 1707 N N . TRP B 1 104 ? 0.489 9.156 -1.968 1 98.56 104 TRP B N 1
ATOM 1708 C CA . TRP B 1 104 ? -0.513 8.141 -2.254 1 98.56 104 TRP B CA 1
ATOM 1709 C C . TRP B 1 104 ? -0.724 7.23 -1.046 1 98.56 104 TRP B C 1
ATOM 1711 O O . TRP B 1 104 ? 0.17 7.082 -0.209 1 98.56 104 TRP B O 1
ATOM 1721 N N . ASP B 1 105 ? -1.892 6.613 -1.027 1 98.19 105 ASP B N 1
ATOM 1722 C CA . ASP B 1 105 ? -2.082 5.609 0.018 1 98.19 105 ASP B CA 1
ATOM 1723 C C . ASP B 1 105 ? -3.152 4.598 -0.383 1 98.19 105 ASP B C 1
ATOM 1725 O O . ASP B 1 105 ? -3.91 4.828 -1.326 1 98.19 105 ASP B O 1
ATOM 1729 N N . VAL B 1 106 ? -3.076 3.475 0.167 1 98.56 106 VAL B N 1
ATOM 1730 C CA . VAL B 1 106 ? -4.062 2.402 0.086 1 98.56 106 VAL B CA 1
ATOM 1731 C C . VAL B 1 106 ? -4.387 1.889 1.488 1 98.56 106 VAL B C 1
ATOM 1733 O O . VAL B 1 106 ? -3.482 1.686 2.303 1 98.56 106 VAL B O 1
ATOM 1736 N N . LYS B 1 107 ? -5.664 1.72 1.751 1 97.81 107 LYS B N 1
ATOM 1737 C CA . LYS B 1 107 ? -6.133 1.318 3.072 1 97.81 107 LYS B CA 1
ATOM 1738 C C . LYS B 1 107 ? -7.035 0.089 2.986 1 97.81 107 LYS B C 1
ATOM 1740 O O . LYS B 1 107 ? -7.852 -0.025 2.07 1 97.81 107 LYS B O 1
ATOM 1745 N N . GLN B 1 108 ? -6.902 -0.779 3.99 1 98.06 108 GLN B N 1
ATOM 1746 C CA . GLN B 1 108 ? -7.711 -1.991 4.059 1 98.06 108 GLN B CA 1
ATOM 1747 C C . GLN B 1 108 ? -7.984 -2.387 5.508 1 98.06 108 GLN B C 1
ATOM 1749 O O . GLN B 1 108 ? -7.051 -2.58 6.293 1 98.06 108 GLN B O 1
ATOM 1754 N N . PRO B 1 109 ? -9.266 -2.521 5.855 1 97.56 109 PRO B N 1
ATOM 1755 C CA . PRO B 1 109 ? -9.523 -3.041 7.199 1 97.56 109 PRO B CA 1
ATOM 1756 C C . PRO B 1 109 ? -8.836 -4.379 7.461 1 97.56 109 PRO B C 1
ATOM 1758 O O . PRO B 1 109 ? -8.789 -5.234 6.57 1 97.56 109 PRO B O 1
ATOM 1761 N N . VAL B 1 110 ? -8.242 -4.512 8.641 1 97.81 110 VAL B N 1
ATOM 1762 C CA . VAL B 1 110 ? -7.652 -5.785 9.023 1 97.81 110 VAL B CA 1
ATOM 1763 C C . VAL B 1 110 ? -8.758 -6.82 9.258 1 97.81 110 VAL B C 1
ATOM 1765 O O . VAL B 1 110 ? -9.641 -6.613 10.086 1 97.81 110 VAL B O 1
ATOM 1768 N N . PRO B 1 111 ? -8.688 -7.922 8.539 1 97.25 111 PRO B N 1
ATOM 1769 C CA . PRO B 1 111 ? -9.75 -8.922 8.695 1 97.25 111 PRO B CA 1
ATOM 1770 C C . PRO B 1 111 ? -9.594 -9.75 9.961 1 97.25 111 PRO B C 1
ATOM 1772 O O . PRO B 1 111 ? -8.586 -9.641 10.656 1 97.25 111 PRO B O 1
ATOM 1775 N N . PRO B 1 112 ? -10.688 -10.523 10.297 1 95.88 112 PRO B N 1
ATOM 1776 C CA . PRO B 1 112 ? -10.539 -11.461 11.414 1 95.88 112 PRO B CA 1
ATOM 1777 C C . PRO B 1 112 ? -9.359 -12.414 11.242 1 95.88 112 PRO B C 1
ATOM 1779 O O . PRO B 1 112 ? -9 -12.75 10.109 1 95.88 112 PRO B O 1
ATOM 1782 N N . ALA B 1 113 ? -8.828 -12.844 12.352 1 93.25 113 ALA B N 1
ATOM 1783 C CA . ALA B 1 113 ? -7.609 -13.641 12.383 1 93.25 113 ALA B CA 1
ATOM 1784 C C . ALA B 1 113 ? -7.758 -14.898 11.523 1 93.25 113 ALA B C 1
ATOM 1786 O O . ALA B 1 113 ? -6.793 -15.352 10.906 1 93.25 113 ALA B O 1
ATOM 1787 N N . ALA B 1 114 ? -8.922 -15.484 11.422 1 93.38 114 ALA B N 1
ATOM 1788 C CA . ALA B 1 114 ? -9.172 -16.719 10.664 1 93.38 114 ALA B CA 1
ATOM 1789 C C . ALA B 1 114 ? -8.945 -16.5 9.172 1 93.38 114 ALA B C 1
ATOM 1791 O O . ALA B 1 114 ? -8.602 -17.438 8.445 1 93.38 114 ALA B O 1
ATOM 1792 N N . GLU B 1 115 ? -9.016 -15.242 8.688 1 93.12 115 GLU B N 1
ATOM 1793 C CA . GLU B 1 115 ? -8.906 -14.922 7.27 1 93.12 115 GLU B CA 1
ATOM 1794 C C . GLU B 1 115 ? -7.48 -14.539 6.895 1 93.12 115 GLU B C 1
ATOM 1796 O O . GLU B 1 115 ? -7.156 -14.391 5.715 1 93.12 115 GLU B O 1
ATOM 1801 N N . VAL B 1 116 ? -6.66 -14.375 7.848 1 93.5 116 VAL B N 1
ATOM 1802 C CA . VAL B 1 116 ? -5.266 -14 7.637 1 93.5 116 VAL B CA 1
ATOM 1803 C C . VAL B 1 116 ? -4.383 -14.719 8.656 1 93.5 116 VAL B C 1
ATOM 1805 O O . VAL B 1 116 ? -3.783 -14.078 9.523 1 93.5 116 VAL B O 1
ATOM 1808 N N . PRO B 1 117 ? -4.211 -15.992 8.477 1 92.44 117 PRO B N 1
ATOM 1809 C CA . PRO B 1 117 ? -3.545 -16.797 9.5 1 92.44 117 PRO B CA 1
ATOM 1810 C C . PRO B 1 117 ? -2.105 -16.359 9.758 1 92.44 117 PRO B C 1
ATOM 1812 O O . PRO B 1 117 ? -1.572 -16.594 10.852 1 92.44 117 PRO B O 1
ATOM 1815 N N . LYS B 1 118 ? -1.443 -15.742 8.789 1 95 118 LYS B N 1
ATOM 1816 C CA . LYS B 1 118 ? -0.075 -15.273 8.977 1 95 118 LYS B CA 1
ATOM 1817 C C . LYS B 1 118 ? -0.054 -13.805 9.391 1 95 118 LYS B C 1
ATOM 1819 O O . LYS B 1 118 ? 1.013 -13.188 9.461 1 95 118 LYS B O 1
ATOM 1824 N N . GLY B 1 119 ? -1.218 -13.188 9.695 1 95.44 119 GLY B N 1
ATOM 1825 C CA . GLY B 1 119 ? -1.323 -11.766 10 1 95.44 119 GLY B CA 1
ATOM 1826 C C . GLY B 1 119 ? -1.119 -10.883 8.789 1 95.44 119 GLY B C 1
ATOM 1827 O O . GLY B 1 119 ? -0.6 -11.328 7.762 1 95.44 119 GLY B O 1
ATOM 1828 N N . MET B 1 120 ? -1.41 -9.633 8.852 1 95.88 120 MET B N 1
ATOM 1829 C CA . MET B 1 120 ? -1.319 -8.719 7.715 1 95.88 120 MET B CA 1
ATOM 1830 C C . MET B 1 120 ? 0.032 -8.016 7.691 1 95.88 120 MET B C 1
ATOM 1832 O O . MET B 1 120 ? 0.345 -7.297 6.742 1 95.88 120 MET B O 1
ATOM 1836 N N . PHE B 1 121 ? 0.778 -8.266 8.805 1 97.19 121 PHE B N 1
ATOM 1837 C CA . PHE B 1 121 ? 2.006 -7.492 8.945 1 97.19 121 PHE B CA 1
ATOM 1838 C C . PHE B 1 121 ? 3.201 -8.406 9.172 1 97.19 121 PHE B C 1
ATOM 1840 O O . PHE B 1 121 ? 3.092 -9.414 9.883 1 97.19 121 PHE B O 1
#

Nearest PDB structures (foldseek):
  3g0k-assembly1_A-2  TM=8.938E-01  e=6.493E-11  Novosphingobium aromaticivorans DSM 12444
  4kvh-assembly1_A-2  TM=8.489E-01  e=5.322E-07  Halomicrobium mukohataei DSM 12286
  5l33-assembly1_A  TM=8.089E-01  e=8.645E-06  synthetic construct
  4u13-assembly1_B  TM=8.594E-01  e=4.664E-05  Sinorhizobium meliloti 1021
  5ts4-assembly3_C  TM=6.709E-01  e=6.450E-05  synthetic construct

Secondary structure (DSSP, 8-state):
--HHHHHHHHHHIIIIIS--HHHHHTTEEEEEEE--TT--SSHHHHHHHHHTSGGGG-EEEEEEEEE-SSEEEEEEEEE-TT-SS-EEEEEEEEEETTEEEEEEEEEEEPPPGGG-TT---/--HHHHHHHHHHIIIIIS--HHHHHTTEEEEEEE--TT--SSHHHHHHHHHTSGGGG-EEEEEEEEE-SSEEEEEEEEE-TT-SS-EEEEEEEEEETTEEEEEEEEEEEPPPGGG-TT---

InterPro domains:
  IPR032710 NTF2-like domain superfamily [SSF54427] (1-111)
  IPR037401 SnoaL-like domain [PF12680] (15-103)

Radius of gyration: 17.74 Å; Cα contacts (8 Å, |Δi|>4): 548; chains: 2; bounding box: 36×48×40 Å

pLDDT: mean 94.2, std 4.81, range [71.06, 98.69]

Foldseek 3Di:
DALQQVLVVQLVCCVQVVVNLVSSLVQADQQAEEPDPPAGGGSVRRSVSSCVDLRSQWHKDWDDWDDDRFKIKTWIFTGGPPRDQGKIKIKMFGHDPRHTRYIYMDIDGFDPCVVPVVGPD/DALQQVLVVQLVCCVQVVVNLVSSLVQADQQAEEPDPPAGGGSVRRSVSSCVDLSSQWHKDWDDWDDDRFKIKTWIFIGGPPRDQGKTKIKMFGHDPRHTRYIYMDIDGFDPCVVPVVGPD

Sequence (242 aa):
MTTTKKIVLDCFENLFVHKDFAAAGTNVHPDFVTHSPGFPSGRDAFVEAMKNSPMIGADVSIKRVIADDDHAVVHLHVVPAGDERGVAVVDIVRVENGLIVEHWDVKQPVPPAAEVPKGMFMTTTKKIVLDCFENLFVHKDFAAAGTNVHPDFVTHSPGFPSGRDAFVEAMKNSPMIGADVSIKRVIADDDHAVVHLHVVPAGDERGVAVVDIVRVENGLIVEHWDVKQPVPPAAEVPKGMF